Protein AF-A0A7J7KS92-F1 (afdb_monomer_lite)

Sequence (215 aa):
MLESNRKKKDELSEEERILREAKHKQAIVAAERNRVYFFRQRNNAAVTIQKAWKMFKFRTQGLMKNARDAIKLKRLDAGELEWKKQIAACTIQLAWRKYFRRKLLKALNKTNNAVMHMWDPEMLAFRQRSLVEQVYNEQLYAPHWHPTLVAIVRPYWTKYMPSSAALSFNFAIDQYSQQRDYIEQLGLEIDDDLANLRMKDRSDVNPVHYSYNMN

Radius of gyration: 68.06 Å; chains: 1; bounding box: 164×62×142 Å

Secondary structure (DSSP, 8-state):
--SHHHHTTTT--HHHHHHHHHHHHHHHHHHHHHHHHHHHHHHHHHHHHHHHHHHHHHHHHHHHHHHHHHHHHHHHHHHHHHHHHHHHHHHHHHHHHHHHHHHHHHHHHHH-S----TT-HHHHHHHHHHHHHHHHH-----TT----PPP----GGGGGSPPHHHHHHHHHHHHHHHHHHHHHHTT----THHHHHTTGGGTT-----------

pLDDT: mean 78.78, std 15.68, range [39.53, 98.06]

InterPro domains:
  IPR000048 IQ motif, EF-hand binding site [PF00612] (44-60)

Organism: Bugula neritina (NCBI:txid10212)

Foldseek 3Di:
DPPVVVVVVVPDDPVVVVVVVVVVVVVVVVVVVVVVVVVVVVVVVVVVVVVVVVVVVCVVVVVVVVVVVVVVVVVVVVVVVVVVVVVVVVVVVVVVVVVVVVVVVCVVVVPVVPPCPCPPPVNVVVVVVVVVCCVVVPPPCPPDPDPPPDPPDDPPCCVVPDDPVRVVVVVVCVVVVVVVVVCVVVVDDDPPVVVVVVPVVPPPDDDDDDDDDDD

Structure (mmCIF, N/CA/C/O backbone):
data_AF-A0A7J7KS92-F1
#
_entry.id   AF-A0A7J7KS92-F1
#
loop_
_atom_site.group_PDB
_atom_site.id
_atom_site.type_symbol
_atom_site.label_atom_id
_atom_site.label_alt_id
_atom_site.label_comp_id
_atom_site.label_asym_id
_atom_site.label_entity_id
_atom_site.label_seq_id
_atom_site.pdbx_PDB_ins_code
_atom_site.Cartn_x
_atom_site.Cartn_y
_atom_site.Cartn_z
_atom_site.occupancy
_atom_site.B_iso_or_equiv
_atom_site.auth_seq_id
_atom_site.auth_comp_id
_atom_site.auth_asym_id
_atom_site.auth_atom_id
_atom_site.pdbx_PDB_model_num
ATOM 1 N N . MET A 1 1 ? 70.922 1.715 -74.677 1.00 51.09 1 MET A N 1
ATOM 2 C CA . MET A 1 1 ? 69.719 1.072 -75.268 1.00 51.09 1 MET A CA 1
ATOM 3 C C . MET A 1 1 ? 68.386 1.769 -74.909 1.00 51.09 1 MET A C 1
ATOM 5 O O . MET A 1 1 ? 67.349 1.124 -74.948 1.00 51.09 1 MET A O 1
ATOM 9 N N . LEU A 1 2 ? 68.349 3.076 -74.599 1.00 50.31 2 LEU A N 1
ATOM 10 C CA . LEU A 1 2 ? 67.092 3.780 -74.249 1.00 50.31 2 LEU A CA 1
ATOM 11 C C . LEU A 1 2 ? 66.534 4.676 -75.372 1.00 50.31 2 LEU A C 1
ATOM 13 O O . LEU A 1 2 ? 65.370 5.064 -75.328 1.00 50.31 2 LEU A O 1
ATOM 17 N N . GLU A 1 3 ? 67.323 4.964 -76.408 1.00 47.34 3 GLU A N 1
ATOM 18 C CA . GLU A 1 3 ? 66.937 5.894 -77.482 1.00 47.34 3 GLU A CA 1
ATOM 19 C C . GLU A 1 3 ? 66.091 5.247 -78.592 1.00 47.34 3 GLU A C 1
ATOM 21 O O . GLU A 1 3 ? 65.284 5.922 -79.227 1.00 47.34 3 GLU A O 1
ATOM 26 N N . SER A 1 4 ? 66.182 3.922 -78.768 1.00 51.66 4 SER A N 1
ATOM 27 C CA . SER A 1 4 ? 65.415 3.171 -79.781 1.00 51.66 4 SER A CA 1
ATOM 28 C C . SER A 1 4 ? 63.899 3.159 -79.507 1.00 51.66 4 SER A C 1
ATOM 30 O O . SER A 1 4 ? 63.083 3.161 -80.426 1.00 51.66 4 SER A O 1
ATOM 32 N N . ASN A 1 5 ? 63.492 3.260 -78.235 1.00 54.12 5 ASN A N 1
ATOM 33 C CA . ASN A 1 5 ? 62.078 3.257 -77.842 1.00 54.12 5 ASN A CA 1
ATOM 34 C C . ASN A 1 5 ? 61.379 4.617 -77.992 1.00 54.12 5 ASN A C 1
ATOM 36 O O . ASN A 1 5 ? 60.152 4.679 -77.897 1.00 54.12 5 ASN A O 1
ATOM 40 N N . ARG A 1 6 ? 62.127 5.711 -78.203 1.00 54.34 6 ARG A N 1
ATOM 41 C CA . ARG A 1 6 ? 61.532 7.039 -78.426 1.00 54.34 6 ARG A CA 1
ATOM 42 C C . ARG A 1 6 ? 61.119 7.234 -79.885 1.00 54.34 6 ARG A C 1
ATOM 44 O O . ARG A 1 6 ? 60.022 7.722 -80.112 1.00 54.34 6 ARG A O 1
ATOM 51 N N . LYS A 1 7 ? 61.914 6.749 -80.847 1.00 50.22 7 LYS A N 1
ATOM 52 C CA . LYS A 1 7 ? 61.611 6.877 -82.287 1.00 50.22 7 LYS A CA 1
ATOM 53 C C . LYS A 1 7 ? 60.442 5.997 -82.762 1.00 50.22 7 LYS A C 1
ATOM 55 O O . LYS A 1 7 ? 59.718 6.389 -83.660 1.00 50.22 7 LYS A O 1
ATOM 60 N N . LYS A 1 8 ? 60.172 4.861 -82.104 1.0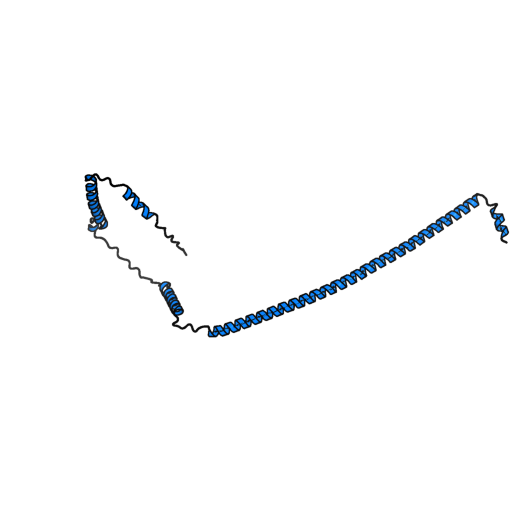0 53.28 8 LYS A N 1
ATOM 61 C CA . LYS A 1 8 ? 59.016 3.986 -82.411 1.00 53.28 8 LYS A CA 1
ATOM 62 C C . LYS A 1 8 ? 57.645 4.527 -81.974 1.00 53.28 8 LYS A C 1
ATOM 64 O O . LYS A 1 8 ? 56.645 3.862 -82.215 1.00 53.28 8 LYS A O 1
ATOM 69 N N . LYS A 1 9 ? 57.569 5.674 -81.286 1.00 54.38 9 LYS A N 1
ATOM 70 C CA . LYS A 1 9 ? 56.291 6.281 -80.857 1.00 54.38 9 LYS A CA 1
ATOM 71 C C . LYS A 1 9 ? 55.655 7.184 -81.921 1.00 54.38 9 LYS A C 1
ATOM 73 O O . LYS A 1 9 ? 54.446 7.431 -81.852 1.00 54.38 9 LYS A O 1
ATOM 78 N N . ASP A 1 10 ? 56.446 7.628 -82.892 1.00 56.12 10 ASP A N 1
ATOM 79 C CA . ASP A 1 10 ? 56.015 8.609 -83.890 1.00 56.12 10 ASP A CA 1
ATOM 80 C C . ASP A 1 10 ? 55.410 7.976 -85.155 1.00 56.12 10 ASP A C 1
ATOM 82 O O . ASP A 1 10 ? 54.776 8.681 -85.928 1.00 56.12 10 ASP A O 1
ATOM 86 N N . GLU A 1 11 ? 55.466 6.645 -85.297 1.00 59.62 11 GLU A N 1
ATOM 87 C CA . GLU A 1 11 ? 54.880 5.885 -86.420 1.00 59.62 11 GLU A CA 1
ATOM 88 C C . GLU A 1 11 ? 53.827 4.848 -85.965 1.00 59.62 11 GLU A C 1
ATOM 90 O O . GLU A 1 11 ? 53.662 3.799 -86.581 1.00 59.62 11 GLU A O 1
ATOM 95 N N . LEU A 1 12 ? 53.120 5.083 -84.850 1.00 60.12 12 LEU A N 1
ATOM 96 C CA . LEU A 1 12 ? 51.961 4.243 -84.506 1.00 60.12 12 LEU A CA 1
ATOM 97 C C . LEU A 1 12 ? 50.748 4.656 -85.342 1.00 60.12 12 LEU A C 1
ATOM 99 O O . LEU A 1 12 ? 50.350 5.822 -85.293 1.00 60.12 12 LEU A O 1
ATOM 103 N N . SER A 1 13 ? 50.135 3.679 -86.020 1.00 75.62 13 SER A N 1
ATOM 104 C CA . SER A 1 13 ? 48.835 3.831 -86.683 1.00 75.62 13 SER A CA 1
ATOM 105 C C . SER A 1 13 ? 47.818 4.438 -85.711 1.00 75.62 13 SER A C 1
ATOM 107 O O . SER A 1 13 ? 47.797 4.105 -84.520 1.00 75.62 13 SER A O 1
ATOM 109 N N . GLU A 1 14 ? 46.990 5.353 -86.207 1.00 77.62 14 GLU A N 1
ATOM 110 C CA . GLU A 1 14 ? 46.027 6.128 -85.419 1.00 77.62 14 GLU A CA 1
ATOM 111 C C . GLU A 1 14 ? 45.115 5.226 -84.565 1.00 77.62 14 GLU A C 1
ATOM 113 O O . GLU A 1 14 ? 44.849 5.512 -83.395 1.00 77.62 14 GLU A O 1
ATOM 118 N N . GLU A 1 15 ? 44.766 4.052 -85.093 1.00 77.06 15 GLU A N 1
ATOM 119 C CA . GLU A 1 15 ? 43.986 3.019 -84.406 1.00 77.06 15 GLU A CA 1
ATOM 120 C C . GLU A 1 15 ? 44.672 2.476 -83.139 1.00 77.06 15 GLU A C 1
ATOM 122 O O . GLU A 1 15 ? 44.030 2.276 -82.103 1.00 77.06 15 GLU A O 1
ATOM 127 N N . GLU A 1 16 ? 45.992 2.281 -83.164 1.00 81.44 16 GLU A N 1
ATOM 128 C CA . GLU A 1 16 ? 46.736 1.775 -82.008 1.00 81.44 16 GLU A CA 1
ATOM 129 C C . GLU A 1 16 ? 46.873 2.833 -80.903 1.00 81.44 16 GLU A C 1
ATOM 131 O O . GLU A 1 16 ? 46.906 2.494 -79.710 1.00 81.44 16 GLU A O 1
ATOM 136 N N . ARG A 1 17 ? 46.925 4.120 -81.277 1.00 81.69 17 ARG A N 1
ATOM 137 C CA . ARG A 1 17 ? 46.894 5.240 -80.322 1.00 81.69 17 ARG A CA 1
ATOM 138 C C . ARG A 1 17 ? 45.546 5.290 -79.608 1.00 81.69 17 ARG A C 1
ATOM 140 O O . ARG A 1 17 ? 45.523 5.285 -78.374 1.00 81.69 17 ARG A O 1
ATOM 147 N N . ILE A 1 18 ? 44.448 5.207 -80.360 1.00 84.75 18 ILE A N 1
ATOM 148 C CA . ILE A 1 18 ? 43.084 5.154 -79.814 1.00 84.75 18 ILE A CA 1
ATOM 149 C C . ILE A 1 18 ? 42.924 3.953 -78.869 1.00 84.75 18 ILE A C 1
ATOM 151 O O . ILE A 1 18 ? 42.404 4.096 -77.759 1.00 84.75 18 ILE A O 1
ATOM 155 N N . LEU A 1 19 ? 43.433 2.777 -79.246 1.00 87.06 19 LEU A N 1
ATOM 156 C CA . LEU A 1 19 ? 43.337 1.568 -78.423 1.00 87.06 19 LEU A CA 1
ATOM 157 C C . LEU A 1 19 ? 44.156 1.662 -77.123 1.00 87.06 19 LEU A C 1
ATOM 159 O O . LEU A 1 19 ? 43.711 1.188 -76.071 1.00 87.06 19 LEU A O 1
ATOM 163 N N . ARG A 1 20 ? 45.338 2.291 -77.150 1.00 86.25 20 ARG A N 1
ATOM 164 C CA . ARG A 1 20 ? 46.125 2.553 -75.931 1.00 86.25 20 ARG A CA 1
ATOM 165 C C . ARG A 1 20 ? 45.449 3.565 -75.023 1.00 86.25 20 ARG A C 1
ATOM 167 O O . ARG A 1 20 ? 45.414 3.344 -73.814 1.00 86.25 20 ARG A O 1
ATOM 174 N N . GLU A 1 21 ? 44.892 4.635 -75.578 1.00 88.38 21 GLU A N 1
ATOM 175 C CA . GLU A 1 21 ? 44.128 5.606 -74.798 1.00 88.38 21 GLU A CA 1
ATOM 176 C C . GLU A 1 21 ? 42.886 4.972 -74.172 1.00 88.38 21 GLU A C 1
ATOM 178 O O . GLU A 1 21 ? 42.607 5.212 -72.997 1.00 88.38 21 GLU A O 1
ATOM 183 N N . ALA A 1 22 ? 42.176 4.111 -74.906 1.00 89.38 22 ALA A N 1
ATOM 184 C CA . ALA A 1 22 ? 41.045 3.354 -74.383 1.00 89.38 22 ALA A CA 1
ATOM 185 C C . ALA A 1 22 ? 41.468 2.421 -73.236 1.00 89.38 22 ALA A C 1
ATOM 187 O O . ALA A 1 22 ? 40.840 2.437 -72.176 1.00 89.38 22 ALA A O 1
ATOM 188 N N . LYS A 1 23 ? 42.572 1.673 -73.390 1.00 92.44 23 LYS A N 1
ATOM 189 C CA . LYS A 1 23 ? 43.138 0.830 -72.318 1.00 92.44 23 LYS A CA 1
ATOM 190 C C . LYS A 1 23 ? 43.584 1.648 -71.106 1.00 92.44 23 LYS A C 1
ATOM 192 O O . LYS A 1 23 ? 43.336 1.244 -69.974 1.00 92.44 23 LYS A O 1
ATOM 197 N N . HIS A 1 24 ? 44.202 2.805 -71.323 1.00 91.75 24 HIS A N 1
ATOM 198 C CA . HIS A 1 24 ? 44.627 3.703 -70.251 1.00 91.75 24 HIS A CA 1
ATOM 199 C C . HIS A 1 24 ? 43.423 4.282 -69.492 1.00 91.75 24 HIS A C 1
ATOM 201 O O . HIS A 1 24 ? 43.387 4.239 -68.263 1.00 91.75 24 HIS A O 1
ATOM 207 N N . LYS A 1 25 ? 42.387 4.736 -70.210 1.00 93.00 25 LYS A N 1
ATOM 208 C CA . LYS A 1 25 ? 41.116 5.189 -69.621 1.00 93.00 25 LYS A CA 1
ATOM 209 C C . LYS A 1 25 ? 40.439 4.064 -68.832 1.00 93.00 25 LYS A C 1
ATOM 211 O O . LYS A 1 25 ? 40.008 4.291 -67.705 1.00 93.00 25 LYS A O 1
ATOM 216 N N . GLN A 1 26 ? 40.405 2.842 -69.366 1.00 94.06 26 GLN A N 1
ATOM 217 C CA . GLN A 1 26 ? 39.881 1.672 -68.652 1.00 94.06 26 GLN A CA 1
ATOM 218 C C . GLN A 1 26 ? 40.682 1.353 -67.382 1.00 94.06 26 GLN A C 1
ATOM 220 O O . GLN A 1 26 ? 40.079 1.081 -66.344 1.00 94.06 26 GLN A O 1
ATOM 225 N N . ALA A 1 27 ? 42.015 1.433 -67.430 1.00 94.25 27 ALA A N 1
ATOM 226 C CA . ALA A 1 27 ? 42.869 1.220 -66.264 1.00 94.25 27 ALA A CA 1
ATOM 227 C C . ALA A 1 27 ? 42.619 2.271 -65.169 1.00 94.25 27 ALA A C 1
ATOM 229 O O . ALA A 1 27 ? 42.509 1.912 -63.996 1.00 94.25 27 ALA A O 1
ATOM 230 N N . ILE A 1 28 ? 42.441 3.544 -65.542 1.00 94.38 28 ILE A N 1
ATOM 231 C CA . ILE A 1 28 ? 42.072 4.618 -64.604 1.00 94.38 28 ILE A CA 1
ATOM 232 C C . ILE A 1 28 ? 40.706 4.338 -63.968 1.00 94.38 28 ILE A C 1
ATOM 234 O O . ILE A 1 28 ? 40.566 4.411 -62.747 1.00 94.38 28 ILE A O 1
ATOM 238 N N . VAL A 1 29 ? 39.703 3.969 -64.770 1.00 95.69 29 VAL A N 1
ATOM 239 C CA . VAL A 1 29 ? 38.359 3.645 -64.264 1.00 95.69 29 VAL A CA 1
ATOM 240 C C . VAL A 1 29 ? 38.402 2.447 -63.310 1.00 95.69 29 VAL A C 1
ATOM 242 O O . VAL A 1 29 ? 37.746 2.469 -62.267 1.00 95.69 29 VAL A O 1
ATOM 245 N N . ALA A 1 30 ? 39.182 1.413 -63.626 1.00 95.06 30 ALA A N 1
ATOM 246 C CA . ALA A 1 30 ? 39.362 0.255 -62.754 1.00 95.06 30 ALA A CA 1
ATOM 247 C C . ALA A 1 30 ? 40.068 0.629 -61.439 1.00 95.06 30 ALA A C 1
ATOM 249 O O . ALA A 1 30 ? 39.631 0.206 -60.366 1.00 95.06 30 ALA A O 1
ATOM 250 N N . ALA A 1 31 ? 41.107 1.466 -61.500 1.00 95.31 31 ALA A N 1
ATOM 251 C CA . ALA A 1 31 ? 41.808 1.961 -60.319 1.00 95.31 31 ALA A CA 1
ATOM 252 C C . ALA A 1 31 ? 40.883 2.785 -59.407 1.00 95.31 31 ALA A C 1
ATOM 254 O O . ALA A 1 31 ? 40.875 2.568 -58.194 1.00 95.31 31 ALA A O 1
ATOM 255 N N . GLU A 1 32 ? 40.043 3.658 -59.972 1.00 95.88 32 GLU A N 1
ATOM 256 C CA . GLU A 1 32 ? 39.102 4.461 -59.184 1.00 95.88 32 GLU A CA 1
ATOM 257 C C . GLU A 1 32 ? 37.985 3.604 -58.575 1.00 95.88 32 GLU A C 1
ATOM 259 O O . GLU A 1 32 ? 37.639 3.774 -57.404 1.00 95.88 32 GLU A O 1
ATOM 264 N N . ARG A 1 33 ? 37.473 2.606 -59.310 1.00 95.94 33 ARG A N 1
ATOM 265 C CA . ARG A 1 33 ? 36.523 1.622 -58.760 1.00 95.94 33 ARG A CA 1
ATOM 266 C C . ARG A 1 33 ? 37.114 0.878 -57.566 1.00 95.94 33 ARG A C 1
ATOM 268 O O . ARG A 1 33 ? 36.448 0.760 -56.537 1.00 95.94 33 ARG A O 1
ATOM 275 N N . ASN A 1 34 ? 38.367 0.441 -57.672 1.00 96.31 34 ASN A N 1
ATOM 276 C CA . ASN A 1 34 ? 39.071 -0.219 -56.575 1.00 96.31 34 ASN A CA 1
ATOM 277 C C . ASN A 1 34 ? 39.281 0.731 -55.388 1.00 96.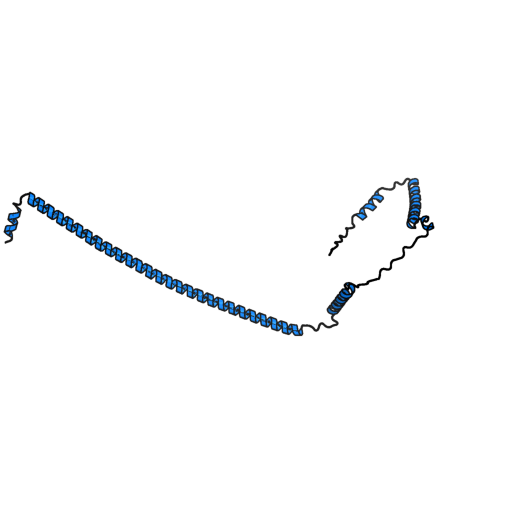31 34 ASN A C 1
ATOM 279 O O . ASN A 1 34 ? 39.027 0.348 -54.245 1.00 96.31 34 ASN A O 1
ATOM 283 N N . ARG A 1 35 ? 39.664 1.991 -55.636 1.00 96.56 35 ARG A N 1
ATOM 284 C CA . ARG A 1 35 ? 39.816 3.014 -54.589 1.00 96.56 35 ARG A CA 1
ATOM 285 C C . ARG A 1 35 ? 38.516 3.213 -53.808 1.00 96.56 35 ARG A C 1
ATOM 287 O O . ARG A 1 35 ? 38.520 3.156 -52.576 1.00 96.56 35 ARG A O 1
ATOM 294 N N . VAL A 1 36 ? 37.401 3.390 -54.516 1.00 97.31 36 VAL A N 1
ATOM 295 C CA . VAL A 1 36 ? 36.069 3.556 -53.915 1.00 97.31 36 VAL A CA 1
ATOM 296 C C . VAL A 1 36 ? 35.640 2.297 -53.163 1.00 97.31 36 VAL A C 1
ATOM 298 O O . VAL A 1 36 ? 35.091 2.401 -52.065 1.00 97.31 36 VAL A O 1
ATOM 301 N N . TYR A 1 37 ? 35.912 1.110 -53.710 1.00 97.44 37 TYR A N 1
ATOM 302 C CA . TYR A 1 37 ? 35.618 -0.160 -53.050 1.00 97.44 37 TYR A CA 1
ATOM 303 C C . TYR A 1 37 ? 36.335 -0.279 -51.698 1.00 97.44 37 TYR A C 1
ATOM 305 O O . TYR A 1 37 ? 35.679 -0.487 -50.675 1.00 97.44 37 TYR A O 1
ATOM 313 N N . PHE A 1 38 ? 37.653 -0.059 -51.660 1.00 97.62 38 PHE A N 1
ATOM 314 C CA . PHE A 1 38 ? 38.418 -0.120 -50.412 1.00 97.62 38 PHE A CA 1
ATOM 315 C C . PHE A 1 38 ? 37.989 0.955 -49.413 1.00 97.62 38 PHE A C 1
ATOM 317 O O . PHE A 1 38 ? 37.926 0.689 -48.211 1.00 97.62 38 PHE A O 1
ATOM 324 N N . PHE A 1 39 ? 37.642 2.153 -49.890 1.00 97.31 39 PHE A N 1
ATOM 325 C CA . PHE A 1 39 ? 37.104 3.203 -49.031 1.00 97.31 39 PHE A CA 1
ATOM 326 C C . PHE A 1 39 ? 35.787 2.772 -48.373 1.00 97.31 39 PHE A C 1
ATOM 328 O O . PHE A 1 39 ? 35.648 2.859 -47.152 1.00 97.31 39 PHE A O 1
ATOM 335 N N . ARG A 1 40 ? 34.844 2.232 -49.156 1.00 97.75 40 ARG A N 1
ATOM 336 C CA . ARG A 1 40 ? 33.568 1.709 -48.640 1.00 97.75 40 ARG A CA 1
ATOM 337 C C . ARG A 1 40 ? 33.781 0.561 -47.663 1.00 97.75 40 ARG A C 1
ATOM 339 O O . ARG A 1 40 ? 33.136 0.536 -46.620 1.00 97.75 40 ARG A O 1
ATOM 346 N N . GLN A 1 41 ? 34.701 -0.353 -47.960 1.00 97.50 41 GLN A N 1
ATOM 347 C CA . GLN A 1 41 ? 35.015 -1.480 -47.085 1.00 97.50 41 GLN A CA 1
ATOM 348 C C . GLN A 1 41 ? 35.537 -1.009 -45.721 1.00 97.50 41 GLN A C 1
ATOM 350 O O . GLN A 1 41 ? 35.032 -1.443 -44.685 1.00 97.50 41 GLN A O 1
ATOM 355 N N . ARG A 1 42 ? 36.493 -0.070 -45.709 1.00 97.69 42 ARG A N 1
ATOM 356 C CA . ARG A 1 42 ? 37.026 0.527 -44.472 1.00 97.69 42 ARG A CA 1
ATOM 357 C C . ARG A 1 42 ? 35.951 1.282 -43.698 1.00 97.69 42 ARG A C 1
ATOM 359 O O . ARG A 1 42 ? 35.868 1.140 -42.481 1.00 97.69 42 ARG A O 1
ATOM 366 N N . ASN A 1 43 ? 35.106 2.038 -44.396 1.00 97.81 43 ASN A N 1
ATOM 367 C CA . ASN A 1 43 ? 34.034 2.795 -43.758 1.00 97.81 43 ASN A CA 1
ATOM 368 C C . ASN A 1 43 ? 32.979 1.864 -43.137 1.00 97.81 43 ASN A C 1
ATOM 370 O O . ASN A 1 43 ? 32.589 2.044 -41.987 1.00 97.81 43 ASN A O 1
ATOM 374 N N . ASN A 1 44 ? 32.590 0.804 -43.847 1.00 97.44 44 ASN A N 1
ATOM 375 C CA . ASN A 1 44 ? 31.684 -0.218 -43.324 1.00 97.44 44 ASN A CA 1
ATOM 376 C C . ASN A 1 44 ? 32.272 -0.914 -42.089 1.00 97.44 44 ASN A C 1
ATOM 378 O O . ASN A 1 44 ? 31.570 -1.082 -41.093 1.00 97.44 44 ASN A O 1
ATOM 382 N N . ALA A 1 45 ? 33.561 -1.267 -42.114 1.00 97.88 45 ALA A N 1
ATOM 383 C CA . ALA A 1 45 ? 34.235 -1.845 -40.953 1.00 97.88 45 ALA A CA 1
ATOM 384 C C . ALA A 1 45 ? 34.228 -0.883 -39.751 1.00 97.88 45 ALA A C 1
ATOM 386 O O . ALA A 1 45 ? 33.868 -1.283 -38.642 1.00 97.88 45 ALA A O 1
ATOM 387 N N . ALA A 1 46 ? 34.541 0.398 -39.973 1.00 97.75 46 ALA A N 1
ATOM 388 C CA . ALA A 1 46 ? 34.509 1.421 -38.929 1.00 97.75 46 ALA A CA 1
ATOM 389 C C . ALA A 1 46 ? 33.104 1.590 -38.328 1.00 97.75 46 ALA A C 1
ATOM 391 O O . ALA A 1 46 ? 32.959 1.619 -37.105 1.00 97.75 46 ALA A O 1
ATOM 392 N N . VAL A 1 47 ? 32.059 1.629 -39.162 1.00 97.81 47 VAL A N 1
ATOM 393 C CA . VAL A 1 47 ? 30.662 1.708 -38.705 1.00 97.81 47 VAL A CA 1
ATOM 394 C C . VAL A 1 47 ? 30.291 0.495 -37.850 1.00 97.81 47 VAL A C 1
ATOM 396 O O . VAL A 1 47 ? 29.657 0.660 -36.807 1.00 97.81 47 VAL A O 1
ATOM 399 N N . THR A 1 48 ? 30.700 -0.712 -38.243 1.00 97.69 48 THR A N 1
ATOM 400 C CA . THR A 1 48 ? 30.452 -1.936 -37.464 1.00 97.69 48 THR A CA 1
ATOM 401 C C . THR A 1 48 ? 31.121 -1.874 -36.093 1.00 97.69 48 THR A C 1
ATOM 403 O O . THR A 1 48 ? 30.461 -2.117 -35.081 1.00 97.69 48 THR A O 1
ATOM 406 N N . ILE A 1 49 ? 32.392 -1.466 -36.037 1.00 96.81 49 ILE A N 1
ATOM 407 C CA . ILE A 1 49 ? 33.136 -1.309 -34.778 1.00 96.81 49 ILE A CA 1
ATOM 408 C C . ILE A 1 49 ? 32.467 -0.257 -33.886 1.00 96.81 49 ILE A C 1
ATOM 410 O O . ILE A 1 49 ? 32.236 -0.495 -32.701 1.00 96.81 49 ILE A O 1
ATOM 414 N N . GLN A 1 50 ? 32.085 0.890 -34.450 1.00 95.88 50 GLN A N 1
ATOM 415 C CA . GLN A 1 50 ? 31.409 1.952 -33.706 1.00 95.88 50 GLN A CA 1
ATOM 416 C C . GLN A 1 50 ? 30.042 1.511 -33.171 1.00 95.88 50 GLN A C 1
ATOM 418 O O . GLN A 1 50 ? 29.701 1.836 -32.032 1.00 95.88 50 GLN A O 1
ATOM 423 N N . LYS A 1 51 ? 29.256 0.769 -33.962 1.00 95.88 51 LYS A N 1
ATOM 424 C CA . LYS A 1 51 ? 27.973 0.205 -33.516 1.00 95.88 51 LYS A CA 1
ATOM 425 C C . LYS A 1 51 ? 28.181 -0.774 -32.362 1.00 95.88 51 LYS A C 1
ATOM 427 O O . LYS A 1 51 ? 27.528 -0.620 -31.331 1.00 95.88 51 LYS A O 1
ATOM 432 N N . ALA A 1 52 ? 29.125 -1.705 -32.495 1.00 95.38 52 ALA A N 1
ATOM 433 C CA . ALA A 1 52 ? 29.454 -2.664 -31.443 1.00 95.38 52 ALA A CA 1
ATOM 434 C C . ALA A 1 52 ? 29.905 -1.960 -30.150 1.00 95.38 52 ALA A C 1
ATOM 436 O O . ALA A 1 52 ? 29.405 -2.269 -29.067 1.00 95.38 52 ALA A O 1
ATOM 437 N N . TRP A 1 53 ? 30.768 -0.947 -30.262 1.00 92.44 53 TRP A N 1
ATOM 438 C CA . TRP A 1 53 ? 31.228 -0.155 -29.121 1.00 92.44 53 TRP A CA 1
ATOM 439 C C . TRP A 1 53 ? 30.095 0.608 -28.430 1.00 92.44 53 TRP A C 1
ATOM 441 O O . TRP A 1 53 ? 29.983 0.582 -27.203 1.00 92.44 53 TRP A O 1
ATOM 451 N N . LYS A 1 54 ? 29.214 1.257 -29.203 1.00 89.12 54 LYS A N 1
ATOM 452 C CA . LYS A 1 54 ? 28.034 1.938 -28.653 1.00 89.12 54 LYS A CA 1
ATOM 453 C C . LYS A 1 54 ? 27.150 0.952 -27.892 1.00 89.12 54 LYS A C 1
ATOM 455 O O . LYS A 1 54 ? 26.805 1.227 -26.747 1.00 89.12 54 LYS A O 1
ATOM 460 N N . MET A 1 55 ? 26.840 -0.208 -28.477 1.00 87.31 55 MET A N 1
ATOM 461 C CA . MET A 1 55 ? 26.030 -1.239 -27.814 1.00 87.31 55 MET A CA 1
ATOM 462 C C . MET A 1 55 ? 26.685 -1.746 -26.526 1.00 87.31 55 MET A C 1
ATOM 464 O O . MET A 1 55 ? 26.009 -1.860 -25.504 1.00 87.31 55 MET A O 1
ATOM 468 N N . PHE A 1 56 ? 27.998 -1.983 -26.536 1.00 87.94 56 PHE A N 1
ATOM 469 C CA . PHE A 1 56 ? 28.743 -2.369 -25.338 1.00 87.94 56 PHE A CA 1
ATOM 470 C C . PHE A 1 56 ? 28.678 -1.295 -24.244 1.00 87.94 56 PHE A C 1
ATOM 472 O O . PHE A 1 56 ? 28.369 -1.610 -23.093 1.00 87.94 56 PHE A O 1
ATOM 479 N N . LYS A 1 57 ? 28.906 -0.024 -24.594 1.00 83.56 57 LYS A N 1
ATOM 480 C CA . LYS A 1 57 ? 28.845 1.107 -23.656 1.00 83.56 57 LYS A CA 1
ATOM 481 C C . LYS A 1 57 ? 27.447 1.279 -23.053 1.00 83.56 57 LYS A C 1
ATOM 483 O O . LYS A 1 57 ? 27.324 1.441 -21.843 1.00 83.56 57 LYS A O 1
ATOM 488 N N . PHE A 1 58 ? 26.391 1.202 -23.864 1.00 74.31 58 PHE A N 1
ATOM 489 C CA . PHE A 1 58 ? 25.015 1.278 -23.361 1.00 74.31 58 PHE A CA 1
ATOM 490 C C . PHE A 1 58 ? 24.659 0.077 -22.477 1.00 74.31 58 PHE A C 1
ATOM 492 O O . PHE A 1 58 ? 24.044 0.258 -21.428 1.00 74.31 58 PHE A O 1
ATOM 499 N N . ARG A 1 59 ? 25.099 -1.135 -22.839 1.00 78.00 59 ARG A N 1
ATOM 500 C CA . ARG A 1 59 ? 24.882 -2.347 -22.034 1.00 78.00 59 ARG A CA 1
ATOM 501 C C . ARG A 1 59 ? 25.596 -2.277 -20.686 1.00 78.00 59 ARG A C 1
ATOM 503 O O . ARG A 1 59 ? 24.996 -2.599 -19.667 1.00 78.00 59 ARG A O 1
ATOM 510 N N . THR A 1 60 ? 26.852 -1.841 -20.662 1.00 73.69 60 THR A N 1
ATOM 511 C CA . THR A 1 60 ? 27.639 -1.710 -19.423 1.00 73.69 60 THR A CA 1
ATOM 512 C C . THR A 1 60 ? 27.117 -0.594 -18.524 1.00 73.69 60 THR A C 1
ATOM 514 O O . THR A 1 60 ? 26.961 -0.808 -17.323 1.00 73.69 60 THR A O 1
ATOM 517 N N . GLN A 1 61 ? 26.764 0.568 -19.084 1.00 74.88 61 GLN A N 1
ATOM 518 C CA . GLN A 1 61 ? 26.140 1.648 -18.315 1.00 74.88 61 GLN A CA 1
ATOM 519 C C . GLN A 1 61 ? 24.760 1.252 -17.777 1.00 74.88 61 GLN A C 1
ATOM 521 O O . GLN A 1 61 ? 24.465 1.529 -16.616 1.00 74.88 61 GLN A O 1
ATOM 526 N N . GLY A 1 62 ? 23.942 0.564 -18.581 1.00 73.69 62 GLY A N 1
ATOM 527 C CA . GLY A 1 62 ? 22.647 0.034 -18.153 1.00 73.69 62 GLY A CA 1
ATOM 528 C C . GLY A 1 62 ? 22.782 -0.985 -17.021 1.00 73.69 62 GLY A C 1
ATOM 529 O O . GLY A 1 62 ? 22.103 -0.867 -16.006 1.00 73.69 62 GLY A O 1
ATOM 530 N N . LEU A 1 63 ? 23.721 -1.928 -17.135 1.00 71.25 63 LEU A N 1
ATOM 531 C CA . LEU A 1 63 ? 23.987 -2.925 -16.095 1.00 71.25 63 LEU A CA 1
ATOM 532 C C . LEU A 1 63 ? 24.442 -2.275 -14.777 1.00 71.25 63 LEU A C 1
ATOM 534 O O . LEU A 1 63 ? 23.935 -2.615 -13.709 1.00 71.25 63 LEU A O 1
ATOM 538 N N . MET A 1 64 ? 25.352 -1.299 -14.848 1.00 72.00 64 MET A N 1
ATOM 539 C CA . MET A 1 64 ? 25.840 -0.571 -13.670 1.00 72.00 64 MET A CA 1
ATOM 540 C C . MET A 1 64 ? 24.760 0.309 -13.035 1.00 72.00 64 MET A C 1
ATOM 542 O O . MET A 1 64 ? 24.713 0.429 -11.810 1.00 72.00 64 MET A O 1
ATOM 546 N N . LYS A 1 65 ? 23.875 0.906 -13.841 1.00 77.00 65 LYS A N 1
ATOM 547 C CA . LYS A 1 65 ? 22.716 1.652 -13.342 1.00 77.00 65 LYS A CA 1
ATOM 548 C C . LYS A 1 65 ? 21.759 0.726 -12.588 1.00 77.00 65 LYS A C 1
ATOM 550 O O . LYS A 1 65 ? 21.452 0.999 -11.433 1.00 77.00 65 LYS A O 1
ATOM 555 N N . ASN A 1 66 ? 21.411 -0.417 -13.177 1.00 77.00 66 ASN A N 1
ATOM 556 C CA . ASN A 1 66 ? 20.537 -1.410 -12.549 1.00 77.00 66 ASN A CA 1
ATOM 557 C C . ASN A 1 66 ? 21.125 -1.944 -11.230 1.00 77.00 66 ASN A C 1
ATOM 559 O O . ASN A 1 66 ? 20.402 -2.099 -10.249 1.00 77.00 66 ASN A O 1
ATOM 563 N N . ALA A 1 67 ? 22.441 -2.175 -11.174 1.00 75.25 67 ALA A N 1
ATOM 564 C CA . ALA A 1 67 ? 23.119 -2.593 -9.947 1.00 75.25 67 ALA A CA 1
ATOM 565 C C . ALA A 1 67 ? 23.050 -1.518 -8.846 1.00 75.25 67 ALA A C 1
ATOM 567 O O . ALA A 1 67 ? 22.784 -1.834 -7.686 1.00 75.25 67 ALA A O 1
ATOM 568 N N . ARG A 1 68 ? 23.246 -0.240 -9.198 1.00 78.38 68 ARG A N 1
ATOM 569 C CA . ARG A 1 68 ? 23.110 0.883 -8.254 1.00 78.38 68 ARG A CA 1
ATOM 570 C C . ARG A 1 68 ? 21.680 1.025 -7.739 1.00 78.38 68 ARG A C 1
ATOM 572 O O . ARG A 1 68 ? 21.492 1.195 -6.534 1.00 78.38 68 ARG A O 1
ATOM 579 N N . ASP A 1 69 ? 20.696 0.911 -8.625 1.00 81.56 69 ASP A N 1
ATOM 580 C CA . ASP A 1 69 ? 19.280 1.004 -8.269 1.00 81.56 69 ASP A CA 1
ATOM 581 C C . ASP A 1 69 ? 18.869 -0.153 -7.341 1.00 81.56 69 ASP A C 1
ATOM 583 O O . ASP A 1 69 ? 18.223 0.079 -6.318 1.00 81.56 69 ASP A O 1
ATOM 587 N N . ALA A 1 70 ? 19.350 -1.374 -7.599 1.00 80.19 70 ALA A N 1
ATOM 588 C CA . ALA A 1 70 ? 19.131 -2.530 -6.727 1.00 80.19 70 ALA A CA 1
ATOM 589 C C . ALA A 1 70 ? 19.745 -2.349 -5.324 1.00 80.19 70 ALA A C 1
ATOM 591 O O . ALA A 1 70 ? 19.117 -2.690 -4.320 1.00 80.19 70 ALA A O 1
ATOM 592 N N . ILE A 1 71 ? 20.954 -1.780 -5.228 1.00 80.81 71 ILE A N 1
ATOM 593 C CA . ILE A 1 71 ? 21.592 -1.470 -3.936 1.00 80.81 71 ILE A CA 1
ATOM 594 C C . ILE A 1 71 ? 20.782 -0.416 -3.171 1.00 80.81 71 ILE A C 1
ATOM 596 O O . ILE A 1 71 ? 20.594 -0.545 -1.960 1.00 80.81 71 ILE A O 1
ATOM 600 N N . LYS A 1 72 ? 20.288 0.619 -3.861 1.00 81.25 72 LYS A N 1
ATOM 601 C CA . LYS A 1 72 ? 19.458 1.665 -3.250 1.00 81.25 72 LYS A CA 1
ATOM 602 C C . LYS A 1 72 ? 18.159 1.086 -2.687 1.00 81.25 72 LYS A C 1
ATOM 604 O O . LYS A 1 72 ? 17.805 1.405 -1.555 1.00 81.25 72 LYS A O 1
ATOM 609 N N . LEU A 1 73 ? 17.504 0.197 -3.433 1.00 80.31 73 LEU A N 1
ATOM 610 C CA . LEU A 1 73 ? 16.275 -0.474 -3.004 1.00 80.31 73 LEU A CA 1
ATOM 611 C C . LEU A 1 73 ? 16.492 -1.313 -1.738 1.00 80.31 73 LEU A C 1
ATOM 613 O O . LEU A 1 73 ? 15.743 -1.167 -0.779 1.00 80.31 73 LEU A O 1
ATOM 617 N N . LYS A 1 74 ? 17.573 -2.103 -1.682 1.00 76.69 74 LYS A N 1
ATOM 618 C CA . LYS A 1 74 ? 17.918 -2.891 -0.484 1.00 76.69 74 LYS A CA 1
ATOM 619 C C . LYS A 1 74 ? 18.174 -2.031 0.755 1.00 76.69 74 LYS A C 1
ATOM 621 O O . LYS A 1 74 ? 17.847 -2.442 1.862 1.00 76.69 74 LYS A O 1
ATOM 626 N N . ARG A 1 75 ? 18.765 -0.842 0.589 1.00 73.88 75 ARG A N 1
ATOM 627 C CA . ARG A 1 75 ? 18.984 0.096 1.705 1.00 73.88 75 ARG A CA 1
ATOM 628 C C . ARG A 1 75 ? 17.675 0.683 2.231 1.00 73.88 75 ARG A C 1
ATOM 630 O O . ARG A 1 75 ? 17.544 0.851 3.437 1.00 73.88 75 ARG A O 1
ATOM 637 N N . LEU A 1 76 ? 16.729 0.986 1.341 1.00 79.56 76 LEU A N 1
ATOM 638 C CA . LEU A 1 76 ? 15.401 1.469 1.729 1.00 79.56 76 LEU A CA 1
ATOM 639 C C . LEU A 1 76 ? 14.612 0.380 2.467 1.00 79.56 76 LEU A C 1
ATOM 641 O O . LEU A 1 76 ? 14.072 0.649 3.535 1.00 79.56 76 LEU A O 1
ATOM 645 N N . ASP A 1 77 ? 14.637 -0.849 1.950 1.00 82.00 77 ASP A N 1
ATOM 646 C CA . ASP A 1 77 ? 13.981 -2.008 2.568 1.00 82.00 77 ASP A CA 1
ATOM 647 C C . ASP A 1 77 ? 14.559 -2.323 3.961 1.00 82.00 77 ASP A C 1
ATOM 649 O O . ASP A 1 77 ? 13.818 -2.563 4.912 1.00 82.00 77 ASP A O 1
ATOM 653 N N . ALA A 1 78 ? 15.881 -2.206 4.139 1.00 79.62 78 ALA A N 1
ATOM 654 C CA . ALA A 1 78 ? 16.508 -2.343 5.456 1.00 79.62 78 ALA A CA 1
ATOM 655 C C . ALA A 1 78 ? 15.982 -1.310 6.472 1.00 79.62 78 ALA A C 1
ATOM 657 O O . ALA A 1 78 ? 15.717 -1.663 7.621 1.00 79.62 78 ALA A O 1
ATOM 658 N N . GLY A 1 79 ? 15.786 -0.055 6.051 1.00 84.88 79 GLY A N 1
ATOM 659 C CA . GLY A 1 79 ? 15.194 0.985 6.897 1.00 84.88 79 GLY A CA 1
ATOM 660 C C . GLY A 1 79 ? 13.725 0.715 7.235 1.00 84.88 79 GLY A C 1
ATOM 661 O O . GLY A 1 79 ? 13.311 0.889 8.381 1.00 84.88 79 GLY A O 1
ATOM 662 N N . GLU A 1 80 ? 12.944 0.229 6.268 1.00 86.31 80 GLU A N 1
ATOM 663 C CA . GLU A 1 80 ? 11.547 -0.159 6.489 1.00 86.31 80 GLU A CA 1
ATOM 664 C C . GLU A 1 80 ? 11.433 -1.339 7.467 1.00 86.31 80 GLU A C 1
ATOM 666 O O . GLU A 1 80 ? 10.552 -1.367 8.331 1.00 86.31 80 GLU A O 1
ATOM 671 N N . LEU A 1 81 ? 12.344 -2.305 7.374 1.00 89.56 81 LEU A N 1
ATOM 672 C CA . LEU A 1 81 ? 12.373 -3.476 8.244 1.00 89.56 81 LEU A CA 1
ATOM 673 C C . LEU A 1 81 ? 12.762 -3.106 9.686 1.00 89.56 81 LEU A C 1
ATOM 675 O O . LEU A 1 81 ? 12.165 -3.624 10.634 1.00 89.56 81 LEU A O 1
ATOM 679 N N . GLU A 1 82 ? 13.702 -2.174 9.864 1.00 89.81 82 GLU A N 1
ATOM 680 C CA . GLU A 1 82 ? 14.048 -1.582 11.165 1.00 89.81 82 GLU A CA 1
ATOM 681 C C . GLU A 1 82 ? 12.837 -0.861 11.785 1.00 89.81 82 GLU A C 1
ATOM 683 O O . GLU A 1 82 ? 12.474 -1.106 12.938 1.00 89.81 82 GLU A O 1
ATOM 688 N N . TRP A 1 83 ? 12.144 -0.037 10.994 1.00 82.81 83 TRP A N 1
ATOM 689 C CA . TRP A 1 83 ? 10.925 0.662 11.407 1.00 82.81 83 TRP A CA 1
ATOM 690 C C . TRP A 1 83 ? 9.813 -0.307 11.836 1.00 82.81 83 TRP A C 1
ATOM 692 O O . TRP A 1 83 ? 9.223 -0.158 12.911 1.00 82.81 83 TRP A O 1
ATOM 702 N N . LYS A 1 84 ? 9.569 -1.366 11.053 1.00 91.00 84 LYS A N 1
ATOM 703 C CA . LYS A 1 84 ? 8.601 -2.422 11.395 1.00 91.00 84 LYS A CA 1
ATOM 704 C C . LYS A 1 84 ? 8.952 -3.117 12.712 1.00 91.00 84 LYS A C 1
ATOM 706 O O . LYS A 1 84 ? 8.055 -3.370 13.518 1.00 91.00 84 LYS A O 1
ATOM 711 N N . LYS A 1 85 ? 10.237 -3.390 12.968 1.00 93.69 85 LYS A N 1
ATOM 712 C CA . LYS A 1 85 ? 10.698 -3.958 14.249 1.00 93.69 85 LYS A CA 1
ATOM 713 C C . LYS A 1 85 ? 10.422 -3.018 15.423 1.00 93.69 85 LYS A C 1
ATOM 715 O O . LYS A 1 85 ? 9.955 -3.483 16.462 1.00 93.69 85 LYS A O 1
ATOM 720 N N . GLN A 1 86 ? 10.661 -1.717 15.261 1.00 93.94 86 GLN A N 1
ATOM 721 C CA . GLN A 1 86 ? 10.383 -0.721 16.303 1.00 93.94 86 GLN A CA 1
ATOM 722 C C . GLN A 1 86 ? 8.885 -0.637 16.626 1.00 93.94 86 GLN A C 1
ATOM 724 O O . GLN A 1 86 ? 8.511 -0.648 17.802 1.00 93.94 86 GLN A O 1
ATOM 729 N N . ILE A 1 87 ? 8.023 -0.637 15.602 1.00 95.00 87 ILE A N 1
ATOM 730 C CA . ILE A 1 87 ? 6.566 -0.693 15.792 1.00 95.00 87 ILE A CA 1
ATOM 731 C C . ILE A 1 87 ? 6.179 -1.961 16.554 1.00 95.00 87 ILE A C 1
ATOM 733 O O . ILE A 1 87 ? 5.501 -1.867 17.576 1.00 95.00 87 ILE A O 1
ATOM 737 N N . ALA A 1 88 ? 6.640 -3.131 16.102 1.00 96.94 88 ALA A N 1
ATOM 738 C CA . ALA A 1 88 ? 6.320 -4.405 16.742 1.00 96.94 88 ALA A CA 1
ATOM 739 C C . ALA A 1 88 ? 6.748 -4.427 18.220 1.00 96.94 88 ALA A C 1
ATOM 741 O O . ALA A 1 88 ? 5.968 -4.827 19.088 1.00 96.94 88 ALA A O 1
ATOM 742 N N . ALA A 1 89 ? 7.949 -3.928 18.526 1.00 97.62 89 ALA A N 1
ATOM 743 C CA . ALA A 1 89 ? 8.431 -3.795 19.897 1.00 97.62 89 ALA A CA 1
ATOM 744 C C . ALA A 1 89 ? 7.523 -2.880 20.739 1.00 97.62 89 ALA A C 1
ATOM 746 O O . ALA A 1 89 ? 7.141 -3.250 21.851 1.00 97.62 89 ALA A O 1
ATOM 747 N N . CYS A 1 90 ? 7.117 -1.724 20.204 1.00 97.12 90 CYS A N 1
ATOM 748 C CA . CYS A 1 90 ? 6.210 -0.798 20.885 1.00 97.12 90 CYS A CA 1
ATOM 749 C C . CYS A 1 90 ? 4.831 -1.432 21.146 1.00 97.12 90 CYS A C 1
ATOM 751 O O . CYS A 1 90 ? 4.287 -1.326 22.250 1.00 97.12 90 CYS A O 1
ATOM 753 N N . THR A 1 91 ? 4.287 -2.171 20.175 1.00 97.94 91 THR A N 1
ATOM 754 C CA . THR A 1 91 ? 3.025 -2.909 20.327 1.00 97.94 91 THR A CA 1
ATOM 755 C C . THR A 1 91 ? 3.114 -3.960 21.434 1.00 97.94 91 THR A C 1
ATOM 757 O O . THR A 1 91 ? 2.225 -4.025 22.287 1.00 97.94 91 THR A O 1
ATOM 760 N N . ILE A 1 92 ? 4.200 -4.740 21.475 1.00 97.31 92 ILE A N 1
ATOM 761 C CA . ILE A 1 92 ? 4.441 -5.734 22.531 1.00 97.31 92 ILE A CA 1
ATOM 762 C C . ILE A 1 92 ? 4.525 -5.045 23.899 1.00 97.31 92 ILE A C 1
ATOM 764 O O . ILE A 1 92 ? 3.859 -5.466 24.847 1.00 97.31 92 ILE A O 1
ATOM 768 N N . GLN A 1 93 ? 5.278 -3.947 24.009 1.00 97.62 93 GLN A N 1
ATOM 769 C CA . GLN A 1 93 ? 5.390 -3.179 25.254 1.00 97.62 93 GLN A CA 1
ATOM 770 C C . GLN A 1 93 ? 4.034 -2.638 25.728 1.00 97.62 93 GLN A C 1
ATOM 772 O O . GLN A 1 93 ? 3.707 -2.736 26.913 1.00 97.62 93 GLN A O 1
ATOM 777 N N . LEU A 1 94 ? 3.217 -2.094 24.822 1.00 98.00 94 LEU A N 1
ATOM 778 C CA . LEU A 1 94 ? 1.868 -1.617 25.140 1.00 98.00 94 LEU A CA 1
ATOM 779 C C . LEU A 1 94 ? 0.954 -2.755 25.602 1.00 98.00 94 LEU A C 1
ATOM 781 O O . LEU A 1 94 ? 0.219 -2.587 26.580 1.00 98.00 94 LEU A O 1
ATOM 785 N N . ALA A 1 95 ? 1.024 -3.917 24.951 1.00 97.75 95 ALA A N 1
ATOM 786 C CA . ALA A 1 95 ? 0.269 -5.098 25.354 1.00 97.75 95 ALA A CA 1
ATOM 787 C C . ALA A 1 95 ? 0.634 -5.533 26.782 1.00 97.75 95 ALA A C 1
ATOM 789 O O . ALA A 1 95 ? -0.262 -5.719 27.612 1.00 97.75 95 ALA A O 1
ATOM 790 N N . TRP A 1 96 ? 1.930 -5.589 27.105 1.00 98.06 96 TRP A N 1
ATOM 791 C CA . TRP A 1 96 ? 2.416 -5.881 28.455 1.00 98.06 96 TRP A CA 1
ATOM 792 C C . TRP A 1 96 ? 1.955 -4.846 29.482 1.00 98.06 96 TRP A C 1
ATOM 794 O O . TRP A 1 96 ? 1.398 -5.217 30.517 1.00 98.06 96 TRP A O 1
ATOM 804 N N . ARG A 1 97 ? 2.095 -3.547 29.190 1.00 97.56 97 ARG A N 1
ATOM 805 C CA . ARG A 1 97 ? 1.605 -2.471 30.073 1.00 97.56 97 ARG A CA 1
ATOM 806 C C . ARG A 1 97 ? 0.103 -2.604 30.338 1.00 97.56 97 ARG A C 1
ATOM 808 O O . ARG A 1 97 ? -0.336 -2.506 31.484 1.00 97.56 97 ARG A O 1
ATOM 815 N N . LYS A 1 98 ? -0.691 -2.891 29.300 1.00 97.00 98 LYS A N 1
ATOM 816 C CA . LYS A 1 98 ? -2.143 -3.101 29.414 1.00 97.00 98 LYS A CA 1
ATOM 817 C C . LYS A 1 98 ? -2.476 -4.358 30.222 1.00 97.00 98 LYS A C 1
ATOM 819 O O . LYS A 1 98 ? -3.461 -4.354 30.962 1.00 97.00 98 LYS A O 1
ATOM 824 N N . TYR A 1 99 ? -1.692 -5.424 30.083 1.00 96.75 99 TYR A N 1
ATOM 825 C CA . TYR A 1 99 ? -1.839 -6.645 30.873 1.00 96.75 99 TYR A CA 1
ATOM 826 C C . TYR A 1 99 ? -1.566 -6.385 32.358 1.00 96.75 99 TYR A C 1
ATOM 828 O O . TYR A 1 99 ? -2.431 -6.663 33.189 1.00 96.75 99 TYR A O 1
ATOM 836 N N . PHE A 1 100 ? -0.430 -5.768 32.696 1.00 96.25 100 PHE A N 1
ATOM 837 C CA . PHE A 1 100 ? -0.080 -5.457 34.084 1.00 96.25 100 PHE A CA 1
ATOM 838 C C . PHE A 1 100 ? -1.070 -4.493 34.736 1.00 96.25 100 PHE A C 1
ATOM 840 O O . PHE A 1 100 ? -1.503 -4.748 35.857 1.00 96.25 100 PHE A O 1
ATOM 847 N N . ARG A 1 101 ? -1.515 -3.447 34.025 1.00 94.75 101 ARG A N 1
ATOM 848 C CA . ARG A 1 101 ? -2.545 -2.529 34.538 1.00 94.75 101 ARG A CA 1
ATOM 849 C C . ARG A 1 101 ? -3.849 -3.260 34.850 1.00 94.75 101 ARG A C 1
ATOM 851 O O . ARG A 1 101 ? -4.426 -3.050 35.911 1.00 94.75 101 ARG A O 1
ATOM 858 N N . ARG A 1 102 ? -4.298 -4.156 33.964 1.00 91.44 102 ARG A N 1
ATOM 859 C CA . ARG A 1 102 ? -5.491 -4.984 34.211 1.00 91.44 102 ARG A CA 1
ATOM 860 C C . ARG A 1 102 ? -5.290 -5.950 35.377 1.00 91.44 102 ARG A C 1
ATOM 862 O O . ARG A 1 102 ? -6.214 -6.130 36.160 1.00 91.44 102 ARG A O 1
ATOM 869 N N . LYS A 1 103 ? -4.105 -6.549 35.516 1.00 91.62 103 LYS A N 1
ATOM 870 C CA . LYS A 1 103 ? -3.767 -7.430 36.642 1.00 91.62 103 LYS A CA 1
ATOM 871 C C . LYS A 1 103 ? -3.788 -6.672 37.976 1.00 91.62 103 LYS A C 1
ATOM 873 O O . LYS A 1 103 ? -4.362 -7.175 38.935 1.00 91.62 103 LYS A O 1
ATOM 878 N N . LEU A 1 104 ? -3.239 -5.457 38.008 1.00 90.62 104 LEU A N 1
ATOM 879 C CA . LEU A 1 104 ? -3.245 -4.578 39.179 1.00 90.62 104 LEU A CA 1
ATOM 880 C C . LEU A 1 104 ? -4.668 -4.149 39.555 1.00 90.62 104 LEU A C 1
ATOM 882 O O . LEU A 1 104 ? -5.067 -4.316 40.700 1.00 90.62 104 LEU A O 1
ATOM 886 N N . LEU A 1 105 ? -5.454 -3.674 38.582 1.00 86.81 105 LEU A N 1
ATOM 887 C CA . LEU A 1 105 ? -6.856 -3.310 38.806 1.00 86.81 105 LEU A CA 1
ATOM 888 C C . LEU A 1 105 ? -7.683 -4.502 39.283 1.00 86.81 105 LEU A C 1
ATOM 890 O O . LEU A 1 105 ? -8.502 -4.345 40.173 1.00 86.81 105 LEU A O 1
ATOM 894 N N . LYS A 1 106 ? -7.448 -5.706 38.749 1.00 84.69 106 LYS A N 1
ATOM 895 C CA . LYS A 1 106 ? -8.088 -6.922 39.265 1.00 84.69 106 LYS A CA 1
ATOM 896 C C . LYS A 1 106 ? -7.681 -7.224 40.703 1.00 84.69 106 LYS A C 1
ATOM 898 O O . LYS A 1 106 ? -8.529 -7.684 41.447 1.00 84.69 106 LYS A O 1
ATOM 903 N N . ALA A 1 107 ? -6.428 -6.995 41.097 1.00 83.44 107 ALA A N 1
ATOM 904 C CA . ALA A 1 107 ? -5.979 -7.221 42.471 1.00 83.44 107 ALA A CA 1
ATOM 905 C C . ALA A 1 107 ? -6.593 -6.205 43.451 1.00 83.44 107 ALA A C 1
ATOM 907 O O . ALA A 1 107 ? -7.145 -6.614 44.467 1.00 83.44 107 ALA A O 1
ATOM 908 N N . LEU A 1 108 ? -6.585 -4.914 43.098 1.00 79.31 108 LEU A N 1
ATOM 909 C CA . LEU A 1 108 ? -7.249 -3.842 43.855 1.00 79.31 108 LEU A CA 1
ATOM 910 C C . LEU A 1 108 ? -8.766 -4.037 43.923 1.00 79.31 108 LEU A C 1
ATOM 912 O O . LEU A 1 108 ? -9.367 -3.909 44.981 1.00 79.31 108 LEU A O 1
ATOM 916 N N . ASN A 1 109 ? -9.401 -4.410 42.816 1.00 72.38 109 ASN A N 1
ATOM 917 C CA . ASN A 1 109 ? -10.836 -4.677 42.799 1.00 72.38 109 ASN A CA 1
ATOM 918 C C . ASN A 1 109 ? -11.183 -6.037 43.407 1.00 72.38 109 ASN A C 1
ATOM 920 O O . ASN A 1 109 ? -12.349 -6.286 43.648 1.00 72.38 109 ASN A O 1
ATOM 924 N N . LYS A 1 110 ? -10.225 -6.930 43.689 1.00 63.19 110 LYS A N 1
ATOM 925 C CA . LYS A 1 110 ? -10.519 -8.159 44.443 1.00 63.19 110 LYS A CA 1
ATOM 926 C C . LYS A 1 110 ? -10.721 -7.856 45.927 1.00 63.19 110 LYS A C 1
ATOM 928 O O . LYS A 1 110 ? -11.519 -8.532 46.560 1.00 63.19 110 LYS A O 1
ATOM 933 N N . THR A 1 111 ? -10.046 -6.832 46.454 1.00 57.00 111 THR A N 1
ATOM 934 C CA . THR A 1 111 ? -10.329 -6.272 47.786 1.00 57.00 111 THR A CA 1
ATOM 935 C C . THR A 1 111 ? -11.520 -5.309 47.763 1.00 57.00 111 THR A C 1
ATOM 937 O O . THR A 1 111 ? -12.200 -5.175 48.770 1.00 57.00 111 THR A O 1
ATOM 940 N N . ASN A 1 112 ? -11.791 -4.680 46.610 1.00 54.38 112 ASN A N 1
ATOM 941 C CA . ASN A 1 112 ? -12.918 -3.765 46.379 1.00 54.38 112 ASN A CA 1
ATOM 942 C C . ASN A 1 112 ? -14.151 -4.421 45.732 1.00 54.38 112 ASN A C 1
ATOM 944 O O . ASN A 1 112 ? -15.119 -3.729 45.422 1.00 54.38 112 ASN A O 1
ATOM 948 N N . ASN A 1 113 ? -14.161 -5.750 45.578 1.00 56.19 113 ASN A N 1
ATOM 949 C CA . ASN A 1 113 ? -15.381 -6.540 45.662 1.00 56.19 113 ASN A CA 1
ATOM 950 C C . ASN A 1 113 ? -15.796 -6.390 47.115 1.00 56.19 113 ASN A C 1
ATOM 952 O O . ASN A 1 113 ? -15.543 -7.265 47.943 1.00 56.19 113 ASN A O 1
ATOM 956 N N . ALA A 1 114 ? -16.293 -5.190 47.410 1.00 58.56 114 ALA A N 1
ATOM 957 C CA . ALA A 1 114 ? -16.877 -4.819 48.658 1.00 58.56 114 ALA A CA 1
ATOM 958 C C . ALA A 1 114 ? -17.755 -6.001 49.015 1.00 58.56 114 ALA A C 1
ATOM 960 O O . ALA A 1 114 ? -18.596 -6.434 48.219 1.00 58.56 114 ALA A O 1
ATOM 961 N N . VAL A 1 115 ? -17.473 -6.586 50.171 1.00 60.19 115 VAL A N 1
ATOM 962 C CA . VAL A 1 115 ? -18.478 -7.328 50.902 1.00 60.19 115 VAL A CA 1
ATOM 963 C C . VAL A 1 115 ? -19.640 -6.345 50.979 1.00 60.19 115 VAL A C 1
ATOM 965 O O . VAL A 1 115 ? -19.595 -5.443 51.807 1.00 60.19 115 VAL A O 1
ATOM 968 N N . MET A 1 116 ? -20.570 -6.394 50.014 1.00 62.66 116 MET A N 1
ATOM 969 C CA . MET A 1 116 ? -21.725 -5.508 50.015 1.00 62.66 116 MET A CA 1
ATOM 970 C C . MET A 1 116 ? -22.391 -5.810 51.334 1.00 62.66 116 MET A C 1
ATOM 972 O O . MET A 1 116 ? -22.788 -6.958 51.581 1.00 62.66 116 MET A O 1
ATOM 976 N N . HIS A 1 117 ? -22.366 -4.831 52.233 1.00 69.94 117 HIS A N 1
ATOM 977 C CA . HIS A 1 117 ? -22.824 -5.088 53.573 1.00 69.94 1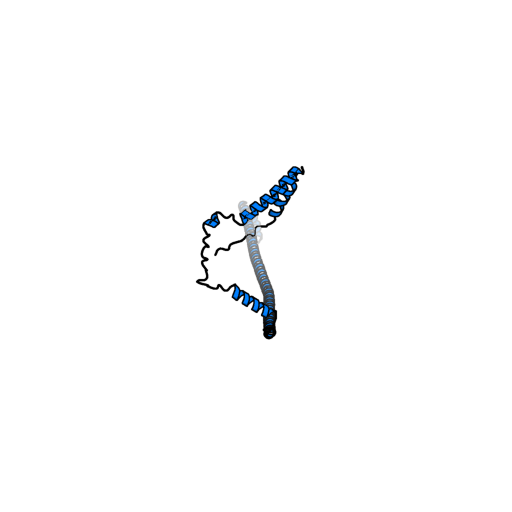17 HIS A CA 1
ATOM 978 C C . HIS A 1 117 ? -24.296 -5.414 53.441 1.00 69.94 117 HIS A C 1
ATOM 980 O O . HIS A 1 117 ? -25.041 -4.740 52.729 1.00 69.94 117 HIS A O 1
ATOM 986 N N . MET A 1 118 ? -24.727 -6.488 54.107 1.00 75.38 118 MET A N 1
ATOM 987 C CA . MET A 1 118 ? -26.097 -6.959 53.931 1.00 75.38 118 MET A CA 1
ATOM 988 C C . MET A 1 118 ? -27.170 -5.922 54.308 1.00 75.38 118 MET A C 1
ATOM 990 O O . MET A 1 118 ? -28.343 -6.085 53.980 1.00 75.38 118 MET A O 1
ATOM 994 N N . TRP A 1 119 ? -26.728 -4.861 54.975 1.00 81.44 119 TRP A N 1
ATOM 995 C CA . TRP A 1 119 ? -27.496 -3.757 55.514 1.00 81.44 119 TRP A CA 1
ATOM 996 C C . TRP A 1 119 ? -27.314 -2.445 54.743 1.00 81.44 119 TRP A C 1
ATOM 998 O O . TRP A 1 119 ? -27.868 -1.433 55.164 1.00 81.44 119 TRP A O 1
ATOM 1008 N N . ASP A 1 120 ? -26.571 -2.436 53.631 1.00 85.75 120 ASP A N 1
ATOM 1009 C CA . ASP A 1 120 ? -26.458 -1.239 52.799 1.00 85.75 120 ASP A CA 1
ATOM 1010 C C . ASP A 1 120 ? -27.829 -0.894 52.188 1.00 85.75 120 ASP A C 1
ATOM 1012 O O . ASP A 1 120 ? -28.521 -1.780 51.666 1.00 85.75 120 ASP A O 1
ATOM 1016 N N . PRO A 1 121 ? -28.238 0.387 52.208 1.00 86.81 121 PRO A N 1
ATOM 1017 C CA . PRO A 1 121 ? -29.576 0.805 51.793 1.00 86.81 121 PRO A CA 1
ATOM 1018 C C . PRO A 1 121 ? -29.869 0.476 50.324 1.00 86.81 121 PRO A C 1
ATOM 1020 O O . PRO A 1 121 ? -30.996 0.122 49.983 1.00 86.81 121 PRO A O 1
ATOM 1023 N N . GLU A 1 122 ? -28.856 0.513 49.455 1.00 85.06 122 GLU A N 1
ATOM 1024 C CA . GLU A 1 122 ? -28.998 0.135 48.045 1.00 85.06 122 GLU A CA 1
ATOM 1025 C C . GLU A 1 122 ? -29.299 -1.358 47.868 1.00 85.06 122 GLU A C 1
ATOM 1027 O O . GLU A 1 122 ? -30.132 -1.736 47.039 1.00 85.06 122 GLU A O 1
ATOM 1032 N N . MET A 1 123 ? -28.663 -2.212 48.675 1.00 86.00 123 MET A N 1
ATOM 1033 C CA . MET A 1 123 ? -28.825 -3.662 48.599 1.00 86.00 123 MET A CA 1
ATOM 1034 C C . MET A 1 123 ? -30.152 -4.101 49.230 1.00 86.00 123 MET A C 1
ATOM 1036 O O . MET A 1 123 ? -30.850 -4.950 48.673 1.00 86.00 123 MET A O 1
ATOM 1040 N N . LEU A 1 124 ? -30.578 -3.438 50.311 1.00 91.12 124 LEU A N 1
ATOM 1041 C CA . LEU A 1 124 ? -31.926 -3.583 50.868 1.00 91.12 124 LEU A CA 1
ATOM 1042 C C . LEU A 1 124 ? -33.004 -3.175 49.856 1.00 91.12 124 LEU A C 1
ATOM 1044 O O . LEU A 1 124 ? -33.949 -3.932 49.634 1.00 91.12 124 L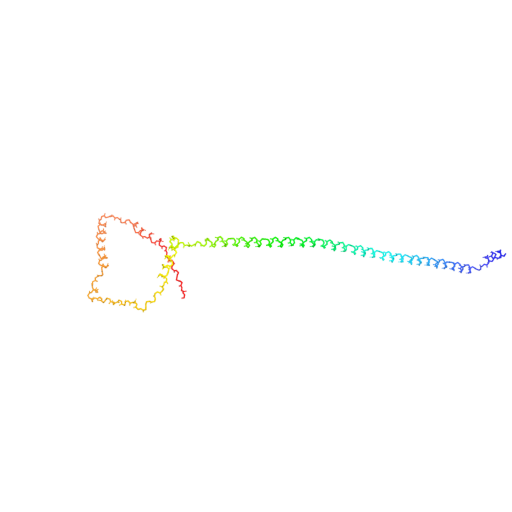EU A O 1
ATOM 1048 N N . ALA A 1 125 ? -32.834 -2.036 49.178 1.00 92.62 125 ALA A N 1
ATOM 1049 C CA . ALA A 1 125 ? -33.762 -1.582 48.144 1.00 92.62 125 ALA A CA 1
ATOM 1050 C C . ALA A 1 125 ? -33.796 -2.526 46.931 1.00 92.62 125 ALA A C 1
ATOM 1052 O O . ALA A 1 125 ? -34.850 -2.742 46.333 1.00 92.62 125 ALA A O 1
ATOM 1053 N N . PHE A 1 126 ? -32.658 -3.106 46.540 1.00 91.38 126 PHE A N 1
ATOM 1054 C CA . PHE A 1 126 ? -32.609 -4.137 45.502 1.00 91.38 126 PHE A CA 1
ATOM 1055 C C . PHE A 1 126 ? -33.347 -5.411 45.930 1.00 91.38 126 PHE A C 1
ATOM 1057 O O . PHE A 1 126 ? -34.188 -5.915 45.187 1.00 91.38 126 PHE A O 1
ATOM 1064 N N . ARG A 1 127 ? -33.097 -5.896 47.151 1.00 91.44 127 ARG A N 1
ATOM 1065 C CA . ARG A 1 127 ? -33.755 -7.087 47.701 1.00 91.44 127 ARG A CA 1
ATOM 1066 C C . ARG A 1 127 ? -35.266 -6.898 47.813 1.00 91.44 127 ARG A C 1
ATOM 1068 O O . ARG A 1 127 ? -36.018 -7.799 47.459 1.00 91.44 127 ARG A O 1
ATOM 1075 N N . GLN A 1 128 ? -35.704 -5.720 48.252 1.00 94.00 128 GLN A N 1
ATOM 1076 C CA . GLN A 1 128 ? -37.118 -5.370 48.328 1.00 94.00 128 GLN A CA 1
ATOM 1077 C C . GLN A 1 128 ? -37.760 -5.326 46.936 1.00 94.00 128 GLN A C 1
ATOM 1079 O O . GLN A 1 128 ? -38.829 -5.901 46.753 1.00 94.00 128 GLN A O 1
ATOM 1084 N N . ARG A 1 129 ? -37.098 -4.717 45.942 1.00 93.62 129 ARG A N 1
ATOM 1085 C CA . ARG A 1 129 ? -37.574 -4.716 44.548 1.00 93.62 129 ARG A CA 1
ATOM 1086 C C . ARG A 1 129 ? -37.707 -6.129 43.984 1.00 93.62 129 ARG A C 1
ATOM 1088 O O . ARG A 1 129 ? -38.754 -6.456 43.443 1.00 93.62 129 ARG A O 1
ATOM 1095 N N . SER A 1 130 ? -36.699 -6.975 44.184 1.00 93.69 130 SER A N 1
ATOM 1096 C CA . SER A 1 130 ? -36.734 -8.369 43.731 1.00 93.69 130 SER A CA 1
ATOM 1097 C C . SER A 1 130 ? -37.852 -9.177 44.400 1.00 93.69 130 SER A C 1
ATOM 1099 O O . SER A 1 130 ? -38.519 -9.957 43.727 1.00 93.69 130 SER A O 1
ATOM 1101 N N . LEU A 1 131 ? -38.097 -8.969 45.698 1.00 94.81 131 LEU A N 1
ATOM 1102 C CA . LEU A 1 131 ? -39.192 -9.624 46.419 1.00 94.81 131 LEU A CA 1
ATOM 1103 C C . LEU A 1 131 ? -40.562 -9.191 45.875 1.00 94.81 131 LEU A C 1
ATOM 1105 O O . LEU A 1 131 ? -41.435 -10.024 45.662 1.00 94.81 131 LEU A O 1
ATOM 1109 N N . VAL A 1 132 ? -40.741 -7.891 45.633 1.00 94.31 132 VAL A N 1
ATOM 1110 C CA . VAL A 1 132 ? -41.964 -7.338 45.032 1.00 94.31 132 VAL A CA 1
ATOM 1111 C C . VAL A 1 132 ? -42.175 -7.927 43.638 1.00 94.31 132 VAL A C 1
ATOM 1113 O O . VAL A 1 132 ? -43.260 -8.416 43.345 1.00 94.31 132 VAL A O 1
ATOM 1116 N N . GLU A 1 133 ? -41.143 -7.952 42.795 1.00 93.81 133 GLU A N 1
ATOM 1117 C CA . GLU A 1 133 ? -41.235 -8.564 41.467 1.00 93.81 133 GLU A CA 1
ATOM 1118 C C . GLU A 1 133 ? -41.612 -10.044 41.532 1.00 93.81 133 GLU A C 1
ATOM 1120 O O . GLU A 1 133 ? -42.437 -10.479 40.737 1.00 93.81 133 GLU A O 1
ATOM 1125 N N . GLN A 1 134 ? -41.063 -10.810 42.479 1.00 91.56 134 GLN A N 1
ATOM 1126 C CA . GLN A 1 134 ? -41.450 -12.208 42.673 1.00 91.56 134 GLN A CA 1
ATOM 1127 C C . GLN A 1 134 ? -42.926 -12.330 43.054 1.00 91.56 134 GLN A C 1
ATOM 1129 O O . GLN A 1 134 ? -43.657 -13.040 42.381 1.00 91.56 134 GLN A O 1
ATOM 1134 N N . VAL A 1 135 ? -43.386 -11.596 44.068 1.00 90.44 135 VAL A N 1
ATOM 1135 C CA . VAL A 1 135 ? -44.766 -11.711 44.573 1.00 90.44 135 VAL A CA 1
ATOM 1136 C C . VAL A 1 135 ? -45.805 -11.268 43.541 1.00 90.44 135 VAL A C 1
ATOM 1138 O O . VAL A 1 135 ? -46.855 -11.893 43.424 1.00 90.44 135 VAL A O 1
ATOM 1141 N N . TYR A 1 136 ? -45.543 -10.188 42.803 1.00 88.56 136 TYR A N 1
ATOM 1142 C CA . TYR A 1 136 ? -46.534 -9.626 41.881 1.00 88.56 136 TYR A CA 1
ATOM 1143 C C . TYR A 1 136 ? -46.469 -10.209 40.467 1.00 88.56 136 TYR A C 1
ATOM 1145 O O . TYR A 1 136 ? -47.477 -10.158 39.764 1.00 88.56 136 TYR A O 1
ATOM 1153 N N . ASN A 1 137 ? -45.329 -10.767 40.044 1.00 88.19 137 ASN A N 1
ATOM 1154 C CA . ASN A 1 137 ? -45.216 -11.422 38.735 1.00 88.19 137 ASN A CA 1
ATOM 1155 C C . ASN A 1 137 ? -45.373 -12.946 38.807 1.00 88.19 137 ASN A C 1
ATOM 1157 O O . ASN A 1 137 ? -45.375 -13.606 37.766 1.00 88.19 137 ASN A O 1
ATOM 1161 N N . GLU A 1 138 ? -45.502 -13.524 40.001 1.00 84.06 138 GLU A N 1
ATOM 1162 C CA . GLU A 1 138 ? -45.824 -14.937 40.151 1.00 84.06 138 GLU A CA 1
ATOM 1163 C C . GLU A 1 138 ? -47.262 -15.188 39.677 1.00 84.06 138 GLU A C 1
ATOM 1165 O O . GLU A 1 138 ? -48.241 -14.719 40.260 1.00 84.06 138 GLU A O 1
ATOM 1170 N N . GLN A 1 139 ? -47.399 -15.928 38.575 1.00 81.75 139 GLN A N 1
ATOM 1171 C CA . GLN A 1 139 ? -48.699 -16.389 38.105 1.00 81.75 139 GLN A CA 1
ATOM 1172 C C . GLN A 1 139 ? -49.214 -17.476 39.049 1.00 81.75 139 GLN A C 1
ATOM 1174 O O . GLN A 1 139 ? -48.902 -18.658 38.903 1.00 81.75 139 GLN A O 1
ATOM 1179 N N . LEU A 1 140 ? -50.024 -17.068 40.023 1.00 74.81 140 LEU A N 1
ATOM 1180 C CA . LEU A 1 140 ? -50.727 -17.994 40.898 1.00 74.81 140 LEU A CA 1
ATOM 1181 C C . LEU A 1 140 ? -51.800 -18.737 40.091 1.00 74.81 140 LEU A C 1
ATOM 1183 O O . LEU A 1 140 ? -52.844 -18.186 39.742 1.00 74.81 140 LEU A O 1
ATOM 1187 N N . TYR A 1 141 ? -51.548 -20.013 39.802 1.00 75.00 141 TYR A N 1
ATOM 1188 C CA . TYR A 1 141 ? -52.556 -20.911 39.249 1.00 75.00 141 TYR A CA 1
ATOM 1189 C C . TYR A 1 141 ? -53.594 -21.219 40.338 1.00 75.00 141 TYR A C 1
ATOM 1191 O O . TYR A 1 141 ? -53.369 -22.062 41.205 1.00 75.00 141 TYR A O 1
ATOM 1199 N N . ALA A 1 142 ? -54.720 -20.499 40.321 1.00 72.56 142 ALA A N 1
ATOM 1200 C CA . ALA A 1 142 ? -55.848 -20.699 41.230 1.00 72.56 142 ALA A CA 1
ATOM 1201 C C . ALA A 1 142 ? -56.974 -21.464 40.506 1.00 72.56 142 ALA A C 1
ATOM 1203 O O . ALA A 1 142 ? -57.835 -20.838 39.888 1.00 72.56 142 ALA A O 1
ATOM 1204 N N . PRO A 1 143 ? -57.001 -22.809 40.551 1.00 70.75 143 PRO A N 1
ATOM 1205 C CA . PRO A 1 143 ? -57.828 -23.595 39.638 1.00 70.75 143 PRO A CA 1
ATOM 1206 C C . PRO A 1 143 ? -59.350 -23.483 39.842 1.00 70.75 143 PRO A C 1
ATOM 1208 O O . PRO A 1 143 ? -60.073 -23.936 38.966 1.00 70.75 143 PRO A O 1
ATOM 1211 N N . HIS A 1 144 ? -59.871 -22.914 40.944 1.00 69.50 144 HIS A N 1
ATOM 1212 C CA . HIS A 1 144 ? -61.319 -22.987 41.237 1.00 69.50 144 HIS A CA 1
ATOM 1213 C C . HIS A 1 144 ? -61.964 -21.783 41.958 1.00 69.50 144 HIS A C 1
ATOM 1215 O O . HIS A 1 144 ? -63.091 -21.915 42.436 1.00 69.50 144 HIS A O 1
ATOM 1221 N N . TRP A 1 145 ? -61.337 -20.603 42.057 1.00 64.25 145 TRP A N 1
ATOM 1222 C CA . TRP A 1 145 ? -61.993 -19.468 42.739 1.00 64.25 145 TRP A CA 1
ATOM 1223 C C . TRP A 1 145 ? -62.740 -18.534 41.781 1.00 64.25 145 TRP A C 1
ATOM 1225 O O . TRP A 1 145 ? -62.317 -17.417 41.497 1.00 64.25 145 TRP A O 1
ATOM 1235 N N . HIS A 1 146 ? -63.900 -18.988 41.320 1.00 66.44 146 HIS A N 1
ATOM 1236 C CA . HIS A 1 146 ? -64.933 -18.134 40.734 1.00 66.44 146 HIS A CA 1
ATOM 1237 C C . HIS A 1 146 ? -66.236 -18.366 41.507 1.00 66.44 146 HIS A C 1
ATOM 1239 O O . HIS A 1 146 ? -66.945 -19.339 41.228 1.00 66.44 146 HIS A O 1
ATOM 1245 N N . PRO A 1 147 ? -66.567 -17.522 42.505 1.00 72.12 147 PRO A N 1
ATOM 1246 C CA . PRO A 1 147 ? -67.880 -17.582 43.122 1.00 72.12 147 PRO A CA 1
ATOM 1247 C C . PRO A 1 147 ? -68.903 -17.183 42.057 1.00 72.12 147 PRO A C 1
ATOM 1249 O O . PRO A 1 147 ? -69.014 -16.015 41.686 1.00 72.12 147 PRO A O 1
ATOM 1252 N N . THR A 1 148 ? -69.642 -18.156 41.529 1.00 69.56 148 THR A N 1
ATOM 1253 C CA . THR A 1 148 ? -70.816 -17.890 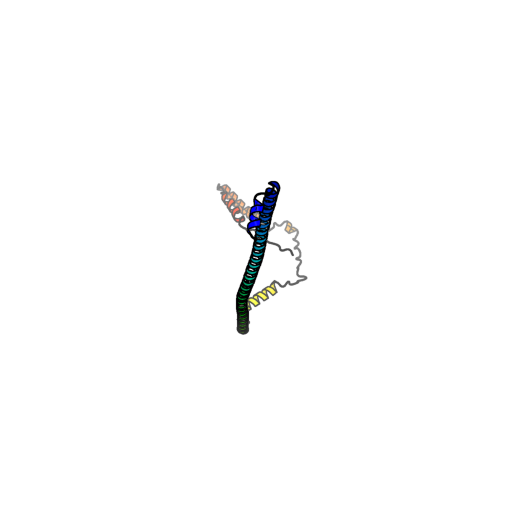40.699 1.00 69.56 148 THR A CA 1
ATOM 1254 C C . THR A 1 148 ? -71.856 -17.232 41.592 1.00 69.56 148 THR A C 1
ATOM 1256 O O . THR A 1 148 ? -72.558 -17.905 42.348 1.00 69.56 148 THR A O 1
ATOM 1259 N N . LEU A 1 149 ? -71.904 -15.901 41.562 1.00 72.94 149 LEU A N 1
ATOM 1260 C CA . LEU A 1 149 ? -72.909 -15.140 42.286 1.00 72.94 149 LEU A CA 1
ATOM 1261 C C . LEU A 1 149 ? -74.286 -15.554 41.757 1.00 72.94 149 LEU A C 1
ATOM 1263 O O . LEU A 1 149 ? -74.552 -15.466 40.558 1.00 72.94 149 LEU A O 1
ATOM 1267 N N . VAL A 1 150 ? -75.153 -16.030 42.650 1.00 79.31 150 VAL A N 1
ATOM 1268 C CA . VAL A 1 150 ? -76.538 -16.354 42.301 1.00 79.31 150 VAL A CA 1
ATOM 1269 C C . VAL A 1 150 ? -77.212 -15.063 41.843 1.00 79.31 150 VAL A C 1
ATOM 1271 O O . VAL A 1 150 ? -77.201 -14.064 42.565 1.00 79.31 150 VAL A O 1
ATOM 1274 N N . ALA A 1 151 ? -77.785 -15.069 40.638 1.00 75.62 151 ALA A N 1
ATOM 1275 C CA . ALA A 1 151 ? -78.544 -13.932 40.140 1.00 75.62 151 ALA A CA 1
ATOM 1276 C C . ALA A 1 151 ? -79.690 -13.633 41.117 1.00 75.62 151 ALA A C 1
ATOM 1278 O O . ALA A 1 151 ? -80.552 -14.478 41.359 1.00 75.62 151 ALA A O 1
ATOM 1279 N N . ILE A 1 152 ? -79.687 -12.434 41.702 1.00 80.56 152 ILE A N 1
ATOM 1280 C CA . ILE A 1 152 ? -80.730 -12.009 42.636 1.00 80.56 152 ILE A CA 1
ATOM 1281 C C . ILE A 1 152 ? -82.038 -11.876 41.844 1.00 80.56 152 ILE A C 1
ATOM 1283 O O . ILE A 1 152 ? -82.222 -10.924 41.082 1.00 80.56 152 ILE A O 1
ATOM 1287 N N . VAL A 1 153 ? -82.946 -12.842 42.008 1.00 82.00 153 VAL A N 1
ATOM 1288 C CA . VAL A 1 153 ? -84.277 -12.811 41.390 1.00 82.00 153 VAL A CA 1
ATOM 1289 C C . VAL A 1 153 ? -85.106 -11.748 42.104 1.00 82.00 153 VAL A C 1
ATOM 1291 O O . VAL A 1 153 ? -85.443 -11.882 43.279 1.00 82.00 153 VAL A 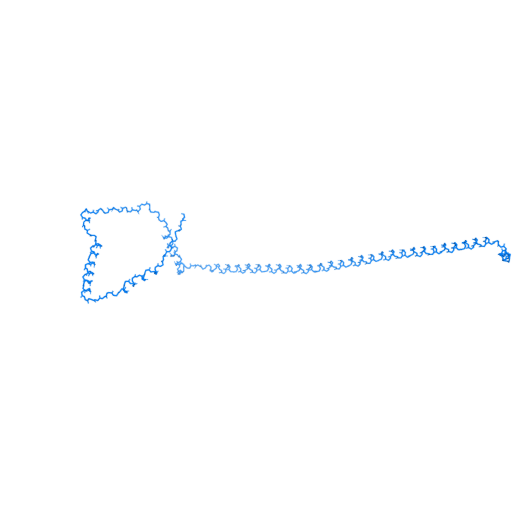O 1
ATOM 1294 N N . ARG A 1 154 ? -85.417 -10.659 41.398 1.00 79.69 154 ARG A N 1
ATOM 1295 C CA . ARG A 1 154 ? -86.234 -9.574 41.948 1.00 79.69 154 ARG A CA 1
ATOM 1296 C C . ARG A 1 154 ? -87.695 -10.038 42.106 1.00 79.69 154 ARG A C 1
ATOM 1298 O O . ARG A 1 154 ? -88.221 -10.656 41.179 1.00 79.69 154 ARG A O 1
ATOM 1305 N N . PRO A 1 155 ? -88.377 -9.734 43.227 1.00 88.38 155 PRO A N 1
ATOM 1306 C CA . PRO A 1 155 ? -89.792 -10.064 43.403 1.00 88.38 155 PRO A CA 1
ATOM 1307 C C . PRO A 1 155 ? -90.663 -9.411 42.324 1.00 88.38 155 PRO A C 1
ATOM 1309 O O . PRO A 1 155 ? -90.425 -8.258 41.966 1.00 88.38 155 PRO A O 1
ATOM 1312 N N . TYR A 1 156 ? -91.713 -10.092 41.856 1.00 84.25 156 TYR A N 1
ATOM 1313 C CA . TYR A 1 156 ? -92.527 -9.631 40.716 1.00 84.25 156 TYR A CA 1
ATOM 1314 C C . TYR A 1 156 ? -93.114 -8.219 40.905 1.00 84.25 156 TYR A C 1
ATOM 1316 O O . TYR A 1 156 ? -93.171 -7.429 39.966 1.00 84.25 156 TYR A O 1
ATOM 1324 N N . TRP A 1 157 ? -93.481 -7.860 42.138 1.00 85.62 157 TRP A N 1
ATOM 1325 C CA . TRP A 1 157 ? -94.038 -6.546 42.469 1.00 85.62 157 TRP A CA 1
ATOM 1326 C C . TRP A 1 157 ? -93.030 -5.396 42.320 1.00 85.62 157 TRP A C 1
ATOM 1328 O O . TRP A 1 157 ? -93.431 -4.267 42.047 1.00 85.62 157 TRP A O 1
ATOM 1338 N N . THR A 1 158 ? -91.721 -5.669 42.408 1.00 82.69 158 THR A N 1
ATOM 1339 C CA . THR A 1 158 ? -90.683 -4.639 42.212 1.00 82.69 158 THR A CA 1
ATOM 1340 C C . THR A 1 158 ? -90.610 -4.133 40.772 1.00 82.69 158 THR A C 1
ATOM 1342 O O . THR A 1 158 ? -90.037 -3.074 40.541 1.00 82.69 158 THR A O 1
ATOM 1345 N N . LYS A 1 159 ? -91.240 -4.823 39.808 1.00 80.50 159 LYS A N 1
ATOM 1346 C CA . LYS A 1 159 ? -91.390 -4.339 38.427 1.00 80.50 159 LYS A CA 1
ATOM 1347 C C . LYS A 1 159 ? -92.228 -3.057 38.346 1.00 80.50 159 LYS A C 1
ATOM 1349 O O . LYS A 1 159 ? -92.036 -2.267 37.429 1.00 80.50 159 LYS A O 1
ATOM 1354 N N . TYR A 1 160 ? -93.149 -2.868 39.290 1.00 84.06 160 TYR A N 1
ATOM 1355 C CA . TYR A 1 160 ? -94.035 -1.704 39.342 1.00 84.06 160 TYR A CA 1
ATOM 1356 C C . TYR A 1 160 ? -93.488 -0.582 40.227 1.00 84.06 160 TYR A C 1
ATOM 1358 O O . TYR A 1 160 ? -94.045 0.512 40.232 1.00 84.06 160 TYR A O 1
ATOM 1366 N N . MET A 1 161 ? -92.402 -0.833 40.966 1.00 85.38 161 MET A N 1
ATOM 1367 C CA . MET A 1 161 ? -91.726 0.227 41.699 1.00 85.38 161 MET A CA 1
ATOM 1368 C C . MET A 1 161 ? -90.785 0.986 40.759 1.00 85.38 161 MET A C 1
ATOM 1370 O O . MET A 1 161 ? -89.950 0.358 40.102 1.00 85.38 161 MET A O 1
ATOM 1374 N N . PRO A 1 162 ? -90.869 2.324 40.700 1.00 86.06 162 PRO A N 1
ATOM 1375 C CA . PRO A 1 162 ? -89.874 3.109 39.989 1.00 86.06 162 PRO A CA 1
ATOM 1376 C C . PRO A 1 162 ? -88.500 2.870 40.619 1.00 86.06 162 PRO A C 1
ATOM 1378 O O . PRO A 1 162 ? -88.361 2.740 41.838 1.00 86.06 162 PRO A O 1
ATOM 1381 N N . SER A 1 163 ? -87.465 2.801 39.783 1.00 85.75 163 SER A N 1
ATOM 1382 C CA . SER A 1 163 ? -86.096 2.756 40.291 1.00 85.75 163 SER A CA 1
ATOM 1383 C C . SER A 1 163 ? -85.802 4.032 41.084 1.00 85.75 163 SER A C 1
ATOM 1385 O O . SER A 1 163 ? -86.379 5.087 40.814 1.00 85.75 163 SER A O 1
ATOM 1387 N N . SER A 1 164 ? -84.864 3.977 42.032 1.00 87.00 164 SER A N 1
ATOM 1388 C CA . SER A 1 164 ? -84.434 5.179 42.761 1.00 87.00 164 SER A CA 1
ATOM 1389 C C . SER A 1 164 ? -83.987 6.296 41.812 1.00 87.00 164 SER A C 1
ATOM 1391 O O . SER A 1 164 ? -84.226 7.462 42.096 1.00 87.00 164 SER A O 1
ATOM 1393 N N . ALA A 1 165 ? -83.422 5.932 40.654 1.00 87.44 165 ALA A N 1
ATOM 1394 C CA . ALA A 1 165 ? -83.062 6.871 39.597 1.00 87.44 165 ALA A CA 1
ATOM 1395 C C . ALA A 1 165 ? -84.290 7.535 38.946 1.00 87.44 165 ALA A C 1
ATOM 1397 O O . ALA A 1 165 ? -84.271 8.735 38.681 1.00 87.44 165 ALA A O 1
ATOM 1398 N N . ALA A 1 166 ? -85.371 6.781 38.718 1.00 87.69 166 ALA A N 1
ATOM 1399 C CA . ALA A 1 166 ? -86.624 7.332 38.206 1.00 87.69 166 ALA A CA 1
ATOM 1400 C C . ALA A 1 166 ? -87.286 8.273 39.228 1.00 87.69 166 ALA A C 1
ATOM 1402 O O . ALA A 1 166 ? -87.752 9.345 38.854 1.00 87.69 166 ALA A O 1
ATOM 1403 N N . LEU A 1 167 ? -87.263 7.924 40.521 1.00 88.88 167 LEU A N 1
ATOM 1404 C CA . LEU A 1 167 ? -87.754 8.803 41.590 1.00 88.88 167 LEU A CA 1
ATOM 1405 C C . LEU A 1 167 ? -86.946 10.100 41.684 1.00 88.88 167 LEU A C 1
ATOM 1407 O O . LEU A 1 167 ? -87.536 11.175 41.743 1.00 88.88 167 LEU A O 1
ATOM 1411 N N . SER A 1 168 ? -85.611 10.014 41.654 1.00 90.06 168 SER A N 1
ATOM 1412 C CA . SER A 1 168 ? -84.759 11.206 41.704 1.00 90.06 168 SER A CA 1
ATOM 1413 C C . SER A 1 168 ? -84.932 12.095 40.476 1.00 90.06 168 SER A C 1
ATOM 1415 O O . SER A 1 168 ? -84.890 13.314 40.596 1.00 90.06 168 SER A O 1
ATOM 1417 N N . PHE A 1 169 ? -85.144 11.496 39.301 1.00 87.56 169 PHE A N 1
ATOM 1418 C CA . PHE A 1 169 ? -85.391 12.237 38.069 1.00 87.56 169 PHE A CA 1
ATOM 1419 C C . PHE A 1 169 ? -86.727 12.983 38.115 1.00 87.56 169 PHE A C 1
ATOM 1421 O O . PHE A 1 169 ? -86.754 14.179 37.845 1.00 87.56 169 PHE A O 1
ATOM 1428 N N . ASN A 1 170 ? -87.809 12.311 38.520 1.00 88.62 170 ASN A N 1
ATOM 1429 C CA . ASN A 1 170 ? -89.124 12.945 38.643 1.00 88.62 170 ASN A CA 1
ATOM 1430 C C . ASN A 1 170 ? -89.108 14.062 39.694 1.00 88.62 170 ASN A C 1
ATOM 1432 O O . ASN A 1 170 ? -89.598 15.153 39.432 1.00 88.62 170 ASN A O 1
ATOM 1436 N N . PHE A 1 171 ? -88.466 13.821 40.841 1.00 90.62 171 PHE A N 1
ATOM 1437 C CA . PHE A 1 171 ? -88.287 14.844 41.869 1.00 90.62 171 PHE A CA 1
ATOM 1438 C C . PHE A 1 171 ? -87.524 16.066 41.342 1.00 90.62 171 PHE A C 1
ATOM 1440 O O . PHE A 1 171 ? -87.929 17.198 41.585 1.00 90.62 171 PHE A O 1
ATOM 1447 N N . ALA A 1 172 ? -86.434 15.848 40.599 1.00 86.69 172 ALA A N 1
ATOM 1448 C CA . ALA A 1 172 ? -85.672 16.942 40.008 1.00 86.69 172 ALA A CA 1
ATOM 1449 C C . ALA A 1 172 ? -86.518 17.735 39.001 1.00 86.69 172 ALA A C 1
ATOM 1451 O O . ALA A 1 172 ? -86.504 18.962 39.042 1.00 86.69 172 ALA A O 1
ATOM 1452 N N . ILE A 1 173 ? -87.280 17.058 38.135 1.00 84.38 173 ILE A N 1
ATOM 1453 C CA . ILE A 1 173 ? -88.186 17.726 37.190 1.00 84.38 173 ILE A CA 1
ATOM 1454 C C . ILE A 1 173 ? -89.188 18.616 37.923 1.00 84.38 173 ILE A C 1
ATOM 1456 O O . ILE A 1 173 ? -89.304 19.780 37.552 1.00 84.38 173 ILE A O 1
ATOM 1460 N N . ASP A 1 174 ? -89.848 18.109 38.965 1.00 86.75 174 ASP A N 1
ATOM 1461 C CA . ASP A 1 174 ? -90.846 18.877 39.719 1.00 86.75 174 ASP A CA 1
ATOM 1462 C C . ASP A 1 174 ? -90.240 20.120 40.390 1.00 86.75 174 ASP A C 1
ATOM 1464 O O . ASP A 1 174 ? -90.892 21.161 40.488 1.00 86.75 174 ASP A O 1
ATOM 1468 N N . GLN A 1 175 ? -88.981 20.042 40.837 1.00 82.75 175 GLN A N 1
ATOM 1469 C CA . GLN A 1 175 ? -88.286 21.206 41.392 1.00 82.75 175 GLN A CA 1
ATOM 1470 C C . GLN A 1 175 ? -87.941 22.242 40.319 1.00 82.75 175 GLN A C 1
ATOM 1472 O O . GLN A 1 175 ? -88.135 23.440 40.530 1.00 82.75 175 GLN A O 1
ATOM 1477 N N . TYR A 1 176 ? -87.450 21.798 39.160 1.00 79.50 176 TYR A N 1
ATOM 1478 C CA . TYR A 1 176 ? -87.063 22.712 38.087 1.00 79.50 176 TYR A CA 1
ATOM 1479 C C . TYR A 1 176 ? -88.263 23.308 37.346 1.00 79.50 176 TYR A C 1
ATOM 1481 O O . TYR A 1 176 ? -88.174 24.449 36.892 1.00 79.50 176 TYR A O 1
ATOM 1489 N N . SER A 1 177 ? -89.385 22.592 37.233 1.00 75.25 177 SER A N 1
ATOM 1490 C CA . SER A 1 177 ? -90.589 23.115 36.580 1.00 75.25 177 SER A CA 1
ATOM 1491 C C . SER A 1 177 ? -91.185 24.286 37.360 1.00 75.25 177 SER A C 1
ATOM 1493 O O . SER A 1 177 ? -91.460 25.322 36.766 1.00 75.25 177 SER A O 1
ATOM 1495 N N . GLN A 1 178 ? -91.267 24.189 38.692 1.00 73.44 178 GLN A N 1
ATOM 1496 C CA . GLN A 1 178 ? -91.745 25.292 39.539 1.00 73.44 178 GLN A CA 1
ATOM 1497 C C . GLN A 1 178 ? -90.865 26.539 39.415 1.00 73.44 178 GLN A C 1
ATOM 1499 O O . GLN A 1 178 ? -91.362 27.664 39.386 1.00 73.44 178 GLN A O 1
ATOM 1504 N N . GLN A 1 179 ? -89.548 26.343 39.322 1.00 66.12 179 GLN A N 1
ATOM 1505 C CA . GLN A 1 179 ? -88.611 27.447 39.156 1.00 66.12 179 GLN A CA 1
ATOM 1506 C C . GLN A 1 179 ? -88.732 28.089 37.768 1.00 66.12 179 GLN A C 1
ATOM 1508 O O . GLN A 1 179 ? -88.646 29.311 37.657 1.00 66.12 179 GLN A O 1
ATOM 1513 N N . ARG A 1 180 ? -88.978 27.291 36.722 1.00 66.81 180 ARG A N 1
ATOM 1514 C CA . ARG A 1 180 ? -89.216 27.786 35.362 1.00 66.81 180 ARG A CA 1
ATOM 1515 C C . ARG A 1 180 ? -90.505 28.604 35.273 1.00 66.81 180 ARG A C 1
ATOM 1517 O O . ARG A 1 180 ? -90.453 29.721 34.770 1.00 66.81 180 ARG A O 1
ATOM 1524 N N . ASP A 1 181 ? -91.607 28.097 35.821 1.00 70.75 181 ASP A N 1
ATOM 1525 C CA . ASP A 1 181 ? -92.907 28.782 35.803 1.00 70.75 181 ASP A CA 1
ATOM 1526 C C . ASP A 1 181 ? -92.851 30.120 36.572 1.00 70.75 181 ASP A C 1
ATOM 1528 O O . ASP A 1 181 ? -93.457 31.113 36.165 1.00 70.75 181 ASP A O 1
ATOM 1532 N N . TYR A 1 182 ? -92.067 30.181 37.657 1.00 69.62 182 TYR A N 1
ATOM 1533 C CA . TYR A 1 182 ? -91.826 31.412 38.418 1.00 69.62 182 TYR A CA 1
ATOM 1534 C C . TYR A 1 182 ? -90.996 32.445 37.636 1.00 69.62 182 TYR A C 1
ATOM 1536 O O . TYR A 1 182 ? -91.298 33.637 37.674 1.00 69.62 182 TYR A O 1
ATOM 1544 N N . ILE A 1 183 ? -89.969 32.005 36.900 1.00 65.19 183 ILE A N 1
ATOM 1545 C CA . ILE A 1 183 ? -89.156 32.880 36.035 1.00 65.19 183 ILE A CA 1
ATOM 1546 C C . ILE A 1 183 ? -90.001 33.427 34.873 1.00 65.19 183 ILE A C 1
ATOM 1548 O O . ILE A 1 183 ? -89.916 34.616 34.562 1.00 65.19 183 ILE A O 1
ATOM 1552 N N . GLU A 1 184 ? -90.865 32.594 34.287 1.00 66.19 184 GLU A N 1
ATOM 1553 C CA . GLU A 1 184 ? -91.756 32.976 33.184 1.00 66.19 184 GLU A CA 1
ATOM 1554 C C . GLU A 1 184 ? -92.827 33.992 33.637 1.00 66.19 184 GLU A C 1
ATOM 1556 O O . GLU A 1 184 ? -93.104 34.955 32.922 1.00 66.19 184 GLU A O 1
ATOM 1561 N N . GLN A 1 185 ? -93.352 33.873 34.868 1.00 68.44 185 GLN A N 1
ATOM 1562 C CA . GLN A 1 185 ? -94.234 34.889 35.475 1.00 68.44 185 GLN A CA 1
ATOM 1563 C C . GLN A 1 185 ? -93.540 36.231 35.769 1.00 68.44 185 GLN A C 1
ATOM 1565 O O . GLN A 1 185 ? -94.204 37.268 35.776 1.00 68.44 185 GLN A O 1
ATOM 1570 N N . LEU A 1 186 ? -92.227 36.230 36.015 1.00 70.38 186 LEU A N 1
ATOM 1571 C CA . LEU A 1 186 ? -91.431 37.433 36.292 1.00 70.38 186 LEU A CA 1
ATOM 1572 C C . LEU A 1 186 ? -90.920 38.140 35.026 1.00 70.38 186 LEU A C 1
ATOM 1574 O O . LEU A 1 186 ? -90.327 39.213 35.139 1.00 70.38 186 LEU A O 1
ATOM 1578 N N . GLY A 1 187 ? -91.164 37.576 33.837 1.00 58.44 187 GLY A N 1
ATOM 1579 C CA . GLY A 1 187 ? -90.798 38.184 32.554 1.00 58.44 187 GLY A CA 1
ATOM 1580 C C . GLY A 1 187 ? -89.290 38.345 32.336 1.00 58.44 187 GLY A C 1
ATOM 1581 O O . GLY A 1 187 ? -88.878 39.214 31.572 1.00 58.44 187 GLY A O 1
ATOM 1582 N N . LEU A 1 188 ? -88.465 37.549 33.022 1.00 62.41 188 LEU A N 1
ATOM 1583 C CA . LEU A 1 188 ? -87.011 37.554 32.859 1.00 62.41 188 LEU A CA 1
ATOM 1584 C C . LEU A 1 188 ? -86.625 36.551 31.763 1.00 62.41 188 LEU A C 1
ATOM 1586 O O . LEU A 1 188 ? -86.822 35.347 31.931 1.00 62.41 188 LEU A O 1
ATOM 1590 N N . GLU A 1 189 ? -86.087 37.042 30.642 1.00 63.12 189 GLU A N 1
ATOM 1591 C CA . GLU A 1 189 ? -85.510 36.191 29.594 1.00 63.12 189 GLU A CA 1
ATOM 1592 C C . GLU A 1 189 ? -84.299 35.430 30.158 1.00 63.12 189 GLU A C 1
ATOM 1594 O O . GLU A 1 189 ? -83.416 36.004 30.796 1.00 63.12 189 GLU A O 1
ATOM 1599 N N . ILE A 1 190 ? -84.282 34.109 29.970 1.00 60.19 190 ILE A N 1
ATOM 1600 C CA . ILE A 1 190 ? -83.135 33.275 30.330 1.00 60.19 190 ILE A CA 1
ATOM 1601 C C . ILE A 1 190 ? -82.097 33.473 29.227 1.00 60.19 190 ILE A C 1
ATOM 1603 O O . ILE A 1 190 ? -82.283 32.961 28.127 1.00 60.19 190 ILE A O 1
ATOM 1607 N N . ASP A 1 191 ? -81.025 34.210 29.518 1.00 58.09 191 ASP A N 1
ATOM 1608 C CA . ASP A 1 191 ? -79.916 34.408 28.583 1.00 58.09 191 ASP A CA 1
ATOM 1609 C C . ASP A 1 191 ? -79.370 33.046 28.095 1.00 58.09 191 ASP A C 1
ATOM 1611 O O . ASP A 1 191 ? -78.858 32.235 28.879 1.00 58.09 191 ASP A O 1
ATOM 1615 N N . ASP A 1 192 ? -79.455 32.805 26.781 1.00 57.56 192 ASP A N 1
ATOM 1616 C CA . ASP A 1 192 ? -79.020 31.585 26.069 1.00 57.56 192 ASP A CA 1
ATOM 1617 C C . ASP A 1 192 ? -77.519 31.246 26.254 1.00 57.56 192 ASP A C 1
ATOM 1619 O O . ASP A 1 192 ? -77.041 30.164 25.888 1.00 57.56 192 ASP A O 1
ATOM 1623 N N . ASP A 1 193 ? -76.757 32.138 26.883 1.00 54.97 193 ASP A N 1
ATOM 1624 C CA . ASP A 1 193 ? -75.324 31.998 27.126 1.00 54.97 193 ASP A CA 1
ATOM 1625 C C . ASP A 1 193 ? -74.974 30.919 28.167 1.00 54.97 193 ASP A C 1
ATOM 1627 O O . ASP A 1 193 ? -73.879 30.342 28.118 1.00 54.97 193 ASP A O 1
ATOM 1631 N N . LEU A 1 194 ? -75.903 30.541 29.058 1.00 54.69 194 LEU A N 1
ATOM 1632 C CA . LEU A 1 194 ? -75.656 29.464 30.030 1.00 54.69 194 LEU A CA 1
ATOM 1633 C C . LEU A 1 194 ? -75.650 28.061 29.392 1.00 54.69 194 LEU A C 1
ATOM 1635 O O . LEU A 1 194 ? -74.974 27.155 29.890 1.00 54.69 194 LEU A O 1
ATOM 1639 N N . ALA A 1 195 ? -76.358 27.865 28.274 1.00 54.62 195 ALA A N 1
ATOM 1640 C CA . ALA A 1 195 ? -76.380 26.588 27.555 1.00 54.62 195 ALA A CA 1
ATOM 1641 C C . ALA A 1 195 ? -75.049 26.308 26.830 1.00 54.62 195 ALA A C 1
ATOM 1643 O O . ALA A 1 195 ? -74.619 25.154 26.727 1.00 54.62 195 ALA A O 1
ATOM 1644 N N . ASN A 1 196 ? -74.350 27.365 26.403 1.00 51.97 196 ASN A N 1
ATOM 1645 C CA . ASN A 1 196 ? -73.084 27.270 25.677 1.00 51.97 196 ASN A CA 1
ATOM 1646 C C . ASN A 1 196 ? -71.871 26.983 26.580 1.00 51.97 196 ASN A C 1
ATOM 1648 O O . ASN A 1 196 ? -70.868 26.449 26.098 1.00 51.97 196 ASN A O 1
ATOM 1652 N N . LEU A 1 197 ? -71.957 27.235 27.894 1.00 53.25 197 LEU A N 1
ATOM 1653 C CA . LEU A 1 197 ? -70.873 26.896 28.829 1.00 53.25 197 LEU A CA 1
ATOM 1654 C C . LEU A 1 197 ? -70.681 25.377 28.990 1.00 53.25 197 LEU A C 1
ATOM 1656 O O . LEU A 1 197 ? -69.570 24.912 29.231 1.00 53.25 197 LEU A O 1
ATOM 1660 N N . ARG A 1 198 ? -71.740 24.577 28.806 1.00 52.47 198 ARG A N 1
ATOM 1661 C CA . ARG A 1 198 ? -71.722 23.129 29.086 1.00 52.47 198 ARG A CA 1
ATOM 1662 C C . ARG A 1 198 ? -71.039 22.287 27.998 1.00 52.47 198 ARG A C 1
ATOM 1664 O O . ARG A 1 198 ? -70.697 21.132 28.246 1.00 52.47 198 ARG A O 1
ATOM 1671 N N . MET A 1 199 ? -70.838 22.841 26.801 1.00 51.22 199 MET A N 1
ATOM 1672 C CA . MET A 1 199 ? -70.198 22.132 25.681 1.00 51.22 199 MET A CA 1
ATOM 1673 C C . MET A 1 199 ? -68.669 22.278 25.658 1.00 51.22 199 MET A C 1
ATOM 1675 O O . MET A 1 199 ? -68.005 21.487 24.989 1.00 51.22 199 MET A O 1
ATOM 1679 N N . LYS A 1 200 ? -68.096 23.245 26.390 1.00 54.41 200 LYS A N 1
ATOM 1680 C CA . LYS A 1 200 ? -66.654 23.542 26.344 1.00 54.41 200 LYS A CA 1
ATOM 1681 C C . LYS A 1 200 ? -65.796 22.571 27.165 1.00 54.41 200 LYS A C 1
ATOM 1683 O O . LYS A 1 200 ? -64.694 22.249 26.748 1.00 54.41 200 LYS A O 1
ATOM 1688 N N . ASP A 1 201 ? -66.331 22.003 28.245 1.00 54.09 201 ASP A N 1
ATOM 1689 C CA . ASP A 1 201 ? -65.566 21.120 29.146 1.00 54.09 201 ASP A CA 1
ATOM 1690 C C . ASP A 1 201 ? -65.432 19.664 28.654 1.00 54.09 201 ASP A C 1
ATOM 1692 O O . ASP A 1 201 ? -64.791 18.835 29.300 1.00 54.09 201 ASP A O 1
ATOM 1696 N N . ARG A 1 202 ? -66.034 19.308 27.509 1.00 53.97 202 ARG A N 1
ATOM 1697 C CA . ARG A 1 202 ? -65.976 17.941 26.954 1.00 53.97 202 ARG A CA 1
ATOM 1698 C C . ARG A 1 202 ? -64.864 17.711 25.929 1.00 53.97 202 ARG A C 1
ATOM 1700 O O . ARG A 1 202 ? -64.600 16.551 25.623 1.00 53.97 202 ARG A O 1
ATOM 1707 N N . SER A 1 203 ? -64.223 18.754 25.397 1.00 54.25 203 SER A N 1
ATOM 1708 C CA . SER A 1 203 ? -63.211 18.599 24.338 1.00 54.25 203 SER A CA 1
ATOM 1709 C C . SER A 1 203 ? -61.808 18.235 24.833 1.00 54.25 203 SER A C 1
ATOM 1711 O O . SER A 1 203 ? -60.998 17.792 24.025 1.00 54.25 203 SER A O 1
ATOM 1713 N N . ASP A 1 204 ? -61.525 18.357 26.134 1.00 54.47 204 ASP A N 1
ATOM 1714 C CA . ASP A 1 204 ? -60.147 18.281 26.655 1.00 54.47 204 ASP A CA 1
ATOM 1715 C C . ASP A 1 204 ? -59.775 16.921 27.278 1.00 54.47 204 ASP A C 1
ATOM 1717 O O . ASP A 1 204 ? -58.682 16.742 27.821 1.00 54.47 204 ASP A O 1
ATOM 1721 N N . VAL A 1 205 ? -60.645 15.911 27.166 1.00 54.78 205 VAL A N 1
ATOM 1722 C CA . VAL A 1 205 ? -60.330 14.546 27.613 1.00 54.78 205 VAL A CA 1
ATOM 1723 C C . VAL A 1 205 ? -59.666 13.775 26.472 1.00 54.78 205 VAL A C 1
ATOM 1725 O O . VAL A 1 205 ? -60.324 13.178 25.622 1.00 54.78 205 VAL A O 1
ATOM 1728 N N . ASN A 1 206 ? -58.332 13.796 26.463 1.00 48.88 206 ASN A N 1
ATOM 1729 C CA . ASN A 1 206 ? -57.489 13.011 25.560 1.00 48.88 206 ASN A CA 1
ATOM 1730 C C . ASN A 1 206 ? -57.831 11.503 25.650 1.00 48.88 206 ASN A C 1
ATOM 1732 O O . ASN A 1 206 ? -57.780 10.940 26.750 1.00 48.88 206 ASN A O 1
ATOM 1736 N N . PRO A 1 207 ? -58.140 10.810 24.537 1.00 53.88 207 PRO A N 1
ATOM 1737 C CA . PRO A 1 207 ? -58.414 9.378 24.565 1.00 53.88 207 PRO A CA 1
ATOM 1738 C C . PRO A 1 207 ? -57.120 8.592 24.827 1.00 53.88 207 PRO A C 1
ATOM 1740 O O . PRO A 1 207 ? -56.191 8.591 24.021 1.00 53.88 207 PRO A O 1
ATOM 1743 N N . VAL A 1 208 ? -57.062 7.907 25.972 1.00 54.12 208 VAL A N 1
ATOM 1744 C CA . VAL A 1 208 ? -55.972 6.989 26.334 1.00 54.12 208 VAL A CA 1
ATOM 1745 C C . VAL A 1 208 ? -55.971 5.813 25.354 1.00 54.12 208 VAL A C 1
ATOM 1747 O O . VAL A 1 208 ? -56.878 4.982 25.345 1.00 54.12 208 VAL A O 1
ATOM 1750 N N . HIS A 1 209 ? -54.950 5.762 24.503 1.00 39.53 209 HIS A N 1
ATOM 1751 C CA . HIS A 1 209 ? -54.748 4.716 23.507 1.00 39.53 209 HIS A CA 1
ATOM 1752 C C . HIS A 1 209 ? -54.251 3.437 24.205 1.00 39.53 209 HIS A C 1
ATOM 1754 O O . HIS A 1 209 ? -53.082 3.335 24.570 1.00 39.53 209 HIS A O 1
ATOM 1760 N N . TYR A 1 210 ? -55.126 2.450 24.407 1.00 46.94 210 TYR A N 1
ATOM 1761 C CA . TYR A 1 210 ? -54.724 1.120 24.873 1.00 46.94 210 TYR A CA 1
ATOM 1762 C C . TYR A 1 210 ? -54.234 0.288 23.681 1.00 46.94 210 TYR A C 1
ATOM 1764 O O . TYR A 1 210 ? -55.026 -0.103 22.824 1.00 46.94 210 TYR A O 1
ATOM 1772 N N . SER A 1 211 ? -52.930 0.013 23.607 1.00 45.91 211 SER A N 1
ATOM 1773 C CA . SER A 1 211 ? -52.389 -1.019 22.721 1.00 45.91 211 SER A CA 1
ATOM 1774 C C . SER A 1 211 ? -52.496 -2.383 23.406 1.00 45.91 211 SER A C 1
ATOM 1776 O O . SER A 1 211 ? -51.851 -2.649 24.417 1.00 45.91 211 SER A O 1
ATOM 1778 N N . TYR A 1 212 ? -53.324 -3.265 22.850 1.00 46.38 212 TYR A N 1
ATOM 1779 C CA . TYR A 1 212 ? -53.327 -4.677 23.216 1.00 46.38 212 TYR A CA 1
ATOM 1780 C C . TYR A 1 212 ? -52.210 -5.385 22.444 1.00 46.38 212 TYR A C 1
ATOM 1782 O O . TYR A 1 212 ? -52.296 -5.538 21.227 1.00 46.38 212 TYR A O 1
ATOM 1790 N N . ASN A 1 213 ? -51.165 -5.819 23.151 1.00 52.38 213 ASN A N 1
ATOM 1791 C CA . ASN A 1 213 ? -50.250 -6.837 22.640 1.00 52.38 213 ASN A CA 1
ATOM 1792 C C . ASN A 1 213 ? -50.970 -8.189 22.711 1.00 52.38 213 ASN A C 1
ATOM 1794 O O . ASN A 1 213 ? -51.181 -8.726 23.796 1.00 52.38 213 ASN A O 1
ATOM 1798 N N . MET A 1 214 ? -51.370 -8.705 21.551 1.00 47.00 214 MET A N 1
ATOM 1799 C CA . MET A 1 214 ? -51.787 -10.094 21.377 1.00 47.00 214 MET A CA 1
ATOM 1800 C C . MET A 1 214 ? -50.527 -10.940 21.169 1.00 47.00 214 MET A C 1
ATOM 1802 O O . MET A 1 214 ? -49.775 -10.685 20.228 1.00 47.00 214 MET A O 1
ATOM 1806 N N . ASN A 1 215 ? -50.308 -11.910 22.058 1.00 53.75 215 ASN A N 1
ATOM 1807 C CA . ASN A 1 215 ? -49.473 -13.082 21.790 1.00 53.75 215 ASN A CA 1
ATOM 1808 C C . ASN A 1 215 ? -50.346 -14.184 21.191 1.00 53.75 215 ASN A C 1
ATOM 1810 O O . ASN A 1 215 ? -51.496 -14.320 21.669 1.00 53.75 215 ASN A O 1
#